Protein AF-0000000069286220 (afdb_homodimer)

Solvent-accessible surface area (backbone atoms only — not comparable to full-atom values): 19538 Å² total; per-residue (Å²): 122,79,75,70,78,60,56,65,52,58,38,84,71,42,52,33,71,49,40,71,40,55,52,51,49,33,44,40,34,71,75,66,63,42,60,35,82,78,39,76,71,67,67,67,53,89,48,71,62,49,38,44,48,48,40,36,37,60,40,28,67,46,64,63,60,41,75,44,77,47,76,41,44,43,59,50,31,68,37,49,48,56,45,44,54,50,59,58,63,26,58,54,58,68,66,54,74,78,60,48,78,49,79,48,69,37,80,66,73,89,54,51,67,69,56,46,49,52,44,33,52,50,33,52,53,49,32,54,51,46,53,63,68,43,68,81,48,63,35,50,38,49,46,43,46,42,43,33,54,62,34,65,91,50,10,39,55,54,49,80,49,82,74,66,62,64,51,70,70,53,61,62,74,105,121,78,75,68,79,61,57,66,52,58,38,85,72,42,53,34,70,49,41,72,40,53,53,50,50,34,44,40,33,70,75,66,63,42,58,37,81,77,39,76,71,67,70,65,53,89,48,69,62,47,38,45,49,48,40,36,37,58,39,28,62,45,65,63,58,40,74,43,77,45,76,39,42,43,63,50,32,67,36,50,49,55,46,45,54,51,60,57,61,25,57,49,61,71,59,45,72,79,60,49,77,47,78,46,69,37,79,66,75,89,54,51,67,68,56,45,50,52,46,33,52,50,33,53,52,49,32,54,50,45,52,64,68,43,68,81,50,63,35,50,38,50,46,44,46,42,45,33,56,63,34,65,92,49,10,40,56,54,51,80,48,82,73,66,62,64,50,70,70,53,60,63,73,106

Structure (mmCIF, N/CA/C/O backbone):
data_AF-0000000069286220-model_v1
#
loop_
_entity.id
_entity.type
_entity.pdbx_description
1 polymer 'DUF218 domain-containing protein'
#
loop_
_atom_site.group_PDB
_atom_site.id
_atom_site.type_symbol
_atom_site.label_atom_id
_atom_site.label_alt_id
_atom_site.label_comp_id
_atom_site.label_asym_id
_atom_site.label_entity_id
_atom_site.label_seq_id
_atom_site.pdbx_PDB_ins_code
_atom_site.Cartn_x
_atom_site.Cartn_y
_atom_site.Cartn_z
_atom_site.occupancy
_atom_site.B_iso_or_equiv
_atom_site.auth_seq_id
_atom_site.auth_comp_id
_atom_site.auth_asym_id
_atom_site.auth_atom_id
_atom_site.pdbx_PDB_model_num
ATOM 1 N N . MET A 1 1 ? 18.703 12.586 10.82 1 25.7 1 MET A N 1
ATOM 2 C CA . MET A 1 1 ? 18.516 11.203 11.25 1 25.7 1 MET A CA 1
ATOM 3 C C . MET A 1 1 ? 17.094 10.742 10.953 1 25.7 1 MET A C 1
ATOM 5 O O . MET A 1 1 ? 16.125 11.43 11.305 1 25.7 1 MET A O 1
ATOM 9 N N . ALA A 1 2 ? 17.094 10.086 9.914 1 36.06 2 ALA A N 1
ATOM 10 C CA . ALA A 1 2 ? 15.758 9.641 9.516 1 36.06 2 ALA A CA 1
ATOM 11 C C . ALA A 1 2 ? 14.938 9.203 10.727 1 36.06 2 ALA A C 1
ATOM 13 O O . ALA A 1 2 ? 15.438 8.5 11.602 1 36.06 2 ALA A O 1
ATOM 14 N N . LYS A 1 3 ? 14.031 9.969 11.156 1 42.69 3 LYS A N 1
ATOM 15 C CA . LYS A 1 3 ? 13.164 9.562 12.258 1 42.69 3 LYS A CA 1
ATOM 16 C C . LYS A 1 3 ? 12.938 8.047 12.25 1 42.69 3 LYS A C 1
ATOM 18 O O . LYS A 1 3 ? 12.672 7.461 11.195 1 42.69 3 LYS A O 1
ATOM 23 N N . ALA A 1 4 ? 13.375 7.418 13.258 1 51.28 4 ALA A N 1
ATOM 24 C CA . ALA A 1 4 ? 13.273 5.973 13.438 1 51.28 4 ALA A CA 1
ATOM 25 C C . ALA A 1 4 ? 11.828 5.5 13.289 1 51.28 4 ALA A C 1
ATOM 27 O O . ALA A 1 4 ? 10.922 6.066 13.906 1 51.28 4 ALA A O 1
ATOM 28 N N . LEU A 1 5 ? 11.5 4.945 12.258 1 65.75 5 LEU A N 1
ATOM 29 C CA . LEU A 1 5 ? 10.195 4.312 12.078 1 65.75 5 LEU A CA 1
ATOM 30 C C . LEU A 1 5 ? 9.836 3.467 13.289 1 65.75 5 LEU A C 1
ATOM 32 O O . LEU A 1 5 ? 10.695 2.797 13.867 1 65.75 5 LEU A O 1
ATOM 36 N N . THR A 1 6 ? 8.742 3.781 13.93 1 71.25 6 THR A N 1
ATOM 37 C CA . THR A 1 6 ? 8.203 2.938 14.992 1 71.25 6 THR A CA 1
ATOM 38 C C . THR A 1 6 ? 7.141 1.989 14.445 1 71.25 6 THR A C 1
ATOM 40 O O . THR A 1 6 ? 6.434 2.326 13.5 1 71.25 6 THR A O 1
ATOM 43 N N . PRO A 1 7 ? 7.117 0.871 15.07 1 79.06 7 PRO A N 1
ATOM 44 C CA . PRO A 1 7 ? 6.07 -0.057 14.625 1 79.06 7 PRO A CA 1
ATOM 45 C C . PRO A 1 7 ? 4.664 0.474 14.883 1 79.06 7 PRO A C 1
ATOM 47 O O . PRO A 1 7 ? 4.434 1.161 15.883 1 79.06 7 PRO A O 1
ATOM 50 N N . MET A 1 8 ? 3.818 0.15 14.047 1 79.69 8 MET A N 1
ATOM 51 C CA . MET A 1 8 ? 2.42 0.541 14.211 1 79.69 8 MET A CA 1
ATOM 52 C C . MET A 1 8 ? 1.758 -0.258 15.328 1 79.69 8 MET A C 1
ATOM 54 O O . MET A 1 8 ? 2.117 -1.412 15.57 1 79.69 8 MET A O 1
ATOM 58 N N . PRO A 1 9 ? 0.858 0.355 16.016 1 83.5 9 PRO A N 1
ATOM 59 C CA . PRO A 1 9 ? 0.157 -0.382 17.062 1 83.5 9 PRO A CA 1
ATOM 60 C C . PRO A 1 9 ? -0.62 -1.582 16.531 1 83.5 9 PRO A C 1
ATOM 62 O O . PRO A 1 9 ? -0.987 -1.608 15.352 1 83.5 9 PRO A O 1
ATOM 65 N N . VAL A 1 10 ? -0.755 -2.514 17.422 1 84.81 10 VAL A N 1
ATOM 66 C CA . VAL A 1 10 ? -1.53 -3.713 17.125 1 84.81 10 VAL A CA 1
ATOM 67 C C . VAL A 1 10 ? -2.795 -3.736 17.984 1 84.81 10 VAL A C 1
ATOM 69 O O . VAL A 1 10 ? -2.742 -3.477 19.188 1 84.81 10 VAL A O 1
ATOM 72 N N . ASP A 1 11 ? -3.92 -3.938 17.344 1 82.5 11 ASP A N 1
ATOM 73 C CA . ASP A 1 11 ? -5.164 -4.137 18.078 1 82.5 11 ASP A CA 1
ATOM 74 C C . ASP A 1 11 ? -5.086 -5.375 18.969 1 82.5 11 ASP A C 1
ATOM 76 O O . ASP A 1 11 ? -4.945 -6.496 18.469 1 82.5 11 ASP A O 1
ATOM 80 N N . PRO A 1 12 ? -5.203 -5.18 20.203 1 84.38 12 PRO A N 1
ATOM 81 C CA . PRO A 1 12 ? -5.023 -6.328 21.094 1 84.38 12 PRO A CA 1
ATOM 82 C C . PRO A 1 12 ? -6.129 -7.375 20.938 1 84.38 12 PRO A C 1
ATOM 84 O O . PRO A 1 12 ? -5.953 -8.523 21.344 1 84.38 12 PRO A O 1
ATOM 87 N N . VAL A 1 13 ? -7.184 -7.035 20.422 1 79.88 13 VAL A N 1
ATOM 88 C CA . VAL A 1 13 ? -8.305 -7.953 20.281 1 79.88 13 VAL A CA 1
ATOM 89 C C . VAL A 1 13 ? -8.148 -8.773 19 1 79.88 13 VAL A C 1
ATOM 91 O O . VAL A 1 13 ? -8.109 -10 19.047 1 79.88 13 VAL A O 1
ATOM 94 N N . SER A 1 14 ? -7.895 -8.133 17.922 1 77.62 14 SER A N 1
ATOM 95 C CA . SER A 1 14 ? -7.883 -8.805 16.625 1 77.62 14 SER A CA 1
ATOM 96 C C . SER A 1 14 ? -6.477 -9.25 16.25 1 77.62 14 SER A C 1
ATOM 98 O O . SER A 1 14 ? -6.305 -10.141 15.414 1 77.62 14 SER A O 1
ATOM 100 N N . GLY A 1 15 ? -5.449 -8.523 16.797 1 81.81 15 GLY A N 1
ATOM 101 C CA . GLY A 1 15 ? -4.07 -8.82 16.453 1 81.81 15 GLY A CA 1
ATOM 102 C C . GLY A 1 15 ? -3.609 -8.109 15.195 1 81.81 15 GLY A C 1
ATOM 103 O O . GLY A 1 15 ? -2.441 -8.211 14.805 1 81.81 15 GLY A O 1
ATOM 104 N N . PHE A 1 16 ? -4.523 -7.367 14.617 1 82.06 16 PHE A N 1
ATOM 105 C CA . PHE A 1 16 ? -4.152 -6.664 13.391 1 82.06 16 PHE A CA 1
ATOM 106 C C . PHE A 1 16 ? -3.484 -5.332 13.719 1 82.06 16 PHE A C 1
ATOM 108 O O . PHE A 1 16 ? -3.828 -4.68 14.703 1 82.06 16 PHE A O 1
ATOM 115 N N . GLN A 1 17 ? -2.562 -4.98 12.883 1 83.88 17 GLN A N 1
ATOM 116 C CA . GLN A 1 17 ? -1.972 -3.65 12.961 1 83.88 17 GLN A CA 1
ATOM 117 C C . GLN A 1 17 ? -2.998 -2.572 12.625 1 83.88 17 GLN A C 1
ATOM 119 O O . GLN A 1 17 ? -3.828 -2.756 11.727 1 83.88 17 GLN A O 1
ATOM 124 N N . VAL A 1 18 ? -2.939 -1.533 13.398 1 84.69 18 VAL A N 1
ATOM 125 C CA . VAL A 1 18 ? -3.809 -0.388 13.148 1 84.69 18 VAL A CA 1
ATOM 126 C C . VAL A 1 18 ? -3 0.75 12.531 1 84.69 18 VAL A C 1
ATOM 128 O O . VAL A 1 18 ? -2.189 1.385 13.211 1 84.69 18 VAL A O 1
ATOM 131 N N . THR A 1 19 ? -3.229 0.988 11.305 1 86.12 19 THR A N 1
ATOM 132 C CA . THR A 1 19 ? -2.543 2.082 10.625 1 86.12 19 THR A CA 1
ATOM 133 C C . THR A 1 19 ? -3.178 3.424 10.984 1 86.12 19 THR A C 1
ATOM 135 O O . THR A 1 19 ? -4.309 3.471 11.469 1 86.12 19 THR A O 1
ATOM 138 N N . GLU A 1 20 ? -2.449 4.488 10.82 1 82.44 20 GLU A N 1
ATOM 139 C CA . GLU A 1 20 ? -3.018 5.82 10.992 1 82.44 20 GLU A CA 1
ATOM 140 C C . GLU A 1 20 ? -4.215 6.031 10.07 1 82.44 20 GLU A C 1
ATOM 142 O O . GLU A 1 20 ? -5.207 6.645 10.461 1 82.44 20 GLU A O 1
ATOM 147 N N . ALA A 1 21 ? -4.141 5.492 8.852 1 87.56 21 ALA A N 1
ATOM 148 C CA . ALA A 1 21 ? -5.242 5.594 7.898 1 87.56 21 ALA A CA 1
ATOM 149 C C . ALA A 1 21 ? -6.504 4.926 8.445 1 87.56 21 ALA A C 1
ATOM 151 O O . ALA A 1 21 ? -7.594 5.5 8.383 1 87.56 21 ALA A O 1
ATOM 152 N N . GLU A 1 22 ? -6.301 3.717 8.969 1 85.31 22 GLU A N 1
ATOM 153 C CA . GLU A 1 22 ? -7.43 2.977 9.523 1 85.31 22 GLU A CA 1
ATOM 154 C C . GLU A 1 22 ? -8.047 3.709 10.711 1 85.31 22 GLU A C 1
ATOM 156 O O . GLU A 1 22 ? -9.266 3.783 10.836 1 85.31 22 GLU A O 1
ATOM 161 N N . ALA A 1 23 ? -7.195 4.191 11.594 1 86.31 23 ALA A N 1
ATOM 162 C CA . ALA A 1 23 ? -7.68 4.91 12.773 1 86.31 23 ALA A CA 1
ATOM 163 C C . ALA A 1 23 ? -8.477 6.148 12.367 1 86.31 23 ALA A C 1
ATOM 165 O O . ALA A 1 23 ? -9.555 6.402 12.914 1 86.31 23 ALA A O 1
ATOM 166 N N . THR A 1 24 ? -7.949 6.91 11.469 1 85.62 24 THR A N 1
ATOM 167 C CA . THR A 1 24 ? -8.625 8.109 10.992 1 85.62 24 THR A CA 1
ATOM 168 C C . THR A 1 24 ? -9.953 7.754 10.312 1 85.62 24 THR A C 1
ATOM 170 O O . THR A 1 24 ? -10.977 8.391 10.562 1 85.62 24 THR A O 1
ATOM 173 N N . ALA A 1 25 ? -9.953 6.715 9.422 1 86.38 25 ALA A N 1
ATOM 174 C CA . ALA A 1 25 ? -11.164 6.262 8.742 1 86.38 25 ALA A CA 1
ATOM 175 C C . ALA A 1 25 ? -12.234 5.859 9.75 1 86.38 25 ALA A C 1
ATOM 177 O O . ALA A 1 25 ? -13.398 6.23 9.602 1 86.38 25 ALA A O 1
ATOM 178 N N . ARG A 1 26 ? -11.828 5.121 10.758 1 87.38 26 ARG A N 1
ATOM 179 C CA . ARG A 1 26 ? -12.75 4.68 11.797 1 87.38 26 ARG A CA 1
ATOM 180 C C . ARG A 1 26 ? -13.406 5.867 12.492 1 87.38 26 ARG A C 1
ATOM 182 O O . ARG A 1 26 ? -14.617 5.875 12.711 1 87.38 26 ARG A O 1
ATOM 189 N N . SER A 1 27 ? -12.57 6.844 12.859 1 87.88 27 SER A N 1
ATOM 190 C CA . SER A 1 27 ? -13.086 8.039 13.508 1 87.88 27 SER A CA 1
ATOM 191 C C . SER A 1 27 ? -14.07 8.781 12.609 1 87.88 27 SER A C 1
ATOM 193 O O . SER A 1 27 ? -15.141 9.195 13.062 1 87.88 27 SER A O 1
ATOM 195 N N . LEU A 1 28 ? -13.773 8.961 11.336 1 84.88 28 LEU A N 1
ATOM 196 C CA . LEU A 1 28 ? -14.641 9.641 10.383 1 84.88 28 LEU A CA 1
ATOM 197 C C . LEU A 1 28 ? -16 8.953 10.289 1 84.88 28 LEU A C 1
ATOM 199 O O . LEU A 1 28 ? -17.047 9.609 10.297 1 84.88 28 LEU A O 1
ATOM 203 N N . ILE A 1 29 ? -15.898 7.633 10.227 1 83.75 29 ILE A N 1
ATOM 204 C CA . ILE A 1 29 ? -17.109 6.848 10.016 1 83.75 29 ILE A CA 1
ATOM 205 C C . ILE A 1 29 ? -17.938 6.801 11.305 1 83.75 29 ILE A C 1
ATOM 207 O O . ILE A 1 29 ? -19.125 7.117 11.305 1 83.75 29 ILE A O 1
ATOM 211 N N . ARG A 1 30 ? -17.297 6.582 12.383 1 89.5 30 ARG A N 1
ATOM 212 C CA . ARG A 1 30 ? -18.016 6.254 13.602 1 89.5 30 ARG A CA 1
ATOM 213 C C . ARG A 1 30 ? -18.328 7.508 14.406 1 89.5 30 ARG A C 1
ATOM 215 O O . ARG A 1 30 ? -19.391 7.598 15.039 1 89.5 30 ARG A O 1
ATOM 222 N N . GLU A 1 31 ? -17.422 8.375 14.422 1 88.31 31 GLU A N 1
ATOM 223 C CA . GLU A 1 31 ? -17.562 9.539 15.289 1 88.31 31 GLU A CA 1
ATOM 224 C C . GLU A 1 31 ? -18.156 10.727 14.539 1 88.31 31 GLU A C 1
ATOM 226 O O . GLU A 1 31 ? -18.875 11.547 15.125 1 88.31 31 GLU A O 1
ATOM 231 N N . PHE A 1 32 ? -17.922 10.812 13.25 1 87.12 32 PHE A N 1
ATOM 232 C CA . PHE A 1 32 ? -18.344 11.992 12.508 1 87.12 32 PHE A CA 1
ATOM 233 C C . PHE A 1 32 ? -19.453 11.641 11.523 1 87.12 32 PHE A C 1
ATOM 235 O O . PHE A 1 32 ? -19.938 12.508 10.789 1 87.12 32 PHE A O 1
ATOM 242 N N . GLY A 1 33 ? -19.766 10.383 11.383 1 88.62 33 GLY A N 1
ATOM 243 C CA . GLY A 1 33 ? -20.938 9.969 10.625 1 88.62 33 GLY A CA 1
ATOM 244 C C . GLY A 1 33 ? -20.703 9.984 9.125 1 88.62 33 GLY A C 1
ATOM 245 O O . GLY A 1 33 ? -21.656 10.047 8.352 1 88.62 33 GLY A O 1
ATOM 246 N N . VAL A 1 34 ? -19.469 10.078 8.719 1 82.94 34 VAL A N 1
ATOM 247 C CA . VAL A 1 34 ? -19.156 10 7.293 1 82.94 34 VAL A CA 1
ATOM 248 C C . VAL A 1 34 ? -19.531 8.617 6.762 1 82.94 34 VAL A C 1
ATOM 250 O O . VAL A 1 34 ? -19.234 7.602 7.391 1 82.94 34 VAL A O 1
ATOM 253 N N . ALA A 1 35 ? -20.266 8.578 5.648 1 83.62 35 ALA A N 1
ATOM 254 C CA . ALA A 1 35 ? -20.594 7.297 5.039 1 83.62 35 ALA A CA 1
ATOM 255 C C . ALA A 1 35 ? -19.344 6.516 4.68 1 83.62 35 ALA A C 1
ATOM 257 O O . ALA A 1 35 ? -18.406 7.07 4.098 1 83.62 35 ALA A O 1
ATOM 258 N N . ALA A 1 36 ? -19.234 5.207 5.055 1 82.31 36 ALA A N 1
ATOM 259 C CA . ALA A 1 36 ? -18.047 4.391 4.836 1 82.31 36 ALA A CA 1
ATOM 260 C C . ALA A 1 36 ? -17.672 4.34 3.354 1 82.31 36 ALA A C 1
ATOM 262 O O . ALA A 1 36 ? -16.5 4.262 2.998 1 82.31 36 ALA A O 1
ATOM 263 N N . GLU A 1 37 ? -18.672 4.43 2.449 1 78.56 37 GLU A N 1
ATOM 264 C CA . GLU A 1 37 ? -18.453 4.352 1.008 1 78.56 37 GLU A CA 1
ATOM 265 C C . GLU A 1 37 ? -17.75 5.605 0.488 1 78.56 37 GLU A C 1
ATOM 267 O O . GLU A 1 37 ? -17.234 5.613 -0.634 1 78.56 37 GLU A O 1
ATOM 272 N N . ASP A 1 38 ? -17.688 6.652 1.336 1 81.38 38 ASP A N 1
ATOM 273 C CA . ASP A 1 38 ? -17.078 7.906 0.931 1 81.38 38 ASP A CA 1
ATOM 274 C C . ASP A 1 38 ? -15.656 8.031 1.501 1 81.38 38 ASP A C 1
ATOM 276 O O . ASP A 1 38 ? -15 9.062 1.337 1 81.38 38 ASP A O 1
ATOM 280 N N . VAL A 1 39 ? -15.219 6.922 2.178 1 86.19 39 VAL A N 1
ATOM 281 C CA . VAL A 1 39 ? -13.891 6.93 2.795 1 86.19 39 VAL A CA 1
ATOM 282 C C . VAL A 1 39 ? -12.984 5.934 2.08 1 86.19 39 VAL A C 1
ATOM 284 O O . VAL A 1 39 ? -13.258 4.734 2.061 1 86.19 39 VAL A O 1
ATOM 287 N N . PHE A 1 40 ? -11.961 6.441 1.403 1 86.19 40 PHE A N 1
ATOM 288 C CA . PHE A 1 40 ? -10.945 5.625 0.75 1 86.19 40 PHE A CA 1
ATOM 289 C C . PHE A 1 40 ? -9.609 5.734 1.481 1 86.19 40 PHE A C 1
ATOM 291 O O . PHE A 1 40 ? -9.102 6.836 1.7 1 86.19 40 PHE A O 1
ATOM 298 N N . GLU A 1 41 ? -9.031 4.609 1.854 1 88.69 41 GLU A N 1
ATOM 299 C CA . GLU A 1 41 ? -7.809 4.59 2.65 1 88.69 41 GLU A CA 1
ATOM 300 C C . GLU A 1 41 ? -6.578 4.395 1.769 1 88.69 41 GLU A C 1
ATOM 302 O O . GLU A 1 41 ? -6.637 3.684 0.763 1 88.69 41 GLU A O 1
ATOM 307 N N . GLU A 1 42 ? -5.508 5.012 2.029 1 87.5 42 GLU A N 1
ATOM 308 C CA . GLU A 1 42 ? -4.129 4.664 1.694 1 87.5 42 GLU A CA 1
ATOM 309 C C . GLU A 1 42 ? -3.332 4.309 2.945 1 87.5 42 GLU A C 1
ATOM 311 O O . GLU A 1 42 ? -3 5.184 3.748 1 87.5 42 GLU A O 1
ATOM 316 N N . GLY A 1 43 ? -3.119 3.023 3.107 1 87.94 43 GLY A N 1
ATOM 317 C CA . GLY A 1 43 ? -2.68 2.551 4.41 1 87.94 43 GLY A CA 1
ATOM 318 C C . GLY A 1 43 ? -1.253 2.031 4.406 1 87.94 43 GLY A C 1
ATOM 319 O O . GLY A 1 43 ? -0.804 1.43 5.387 1 87.94 43 GLY A O 1
ATOM 320 N N . TRP A 1 44 ? -0.492 2.32 3.387 1 87.5 44 TRP A N 1
ATOM 321 C CA . TRP A 1 44 ? 0.84 1.732 3.301 1 87.5 44 TRP A CA 1
ATOM 322 C C . TRP A 1 44 ? 1.907 2.736 3.725 1 87.5 44 TRP A C 1
ATOM 324 O O . TRP A 1 44 ? 2.996 2.35 4.156 1 87.5 44 TRP A O 1
ATOM 334 N N . SER A 1 45 ? 1.613 4.004 3.588 1 87.25 45 SER A N 1
ATOM 335 C CA . SER A 1 45 ? 2.646 5.023 3.738 1 87.25 45 SER A CA 1
ATOM 336 C C . SER A 1 45 ? 3.125 5.117 5.184 1 87.25 45 SER A C 1
ATOM 338 O O . SER A 1 45 ? 2.328 4.992 6.117 1 87.25 45 SER A O 1
ATOM 340 N N . LEU A 1 46 ? 4.395 5.293 5.285 1 82.5 46 LEU A N 1
ATOM 341 C CA . LEU A 1 46 ? 5.023 5.461 6.59 1 82.5 46 LEU A CA 1
ATOM 342 C C . LEU A 1 46 ? 5.418 6.914 6.824 1 82.5 46 LEU A C 1
ATOM 344 O O . LEU A 1 46 ? 5.855 7.277 7.918 1 82.5 46 LEU A O 1
ATOM 348 N N . ASP A 1 47 ? 5.301 7.789 5.852 1 77.88 47 ASP A N 1
ATOM 349 C CA . ASP A 1 47 ? 5.594 9.211 5.961 1 77.88 47 ASP A CA 1
ATOM 350 C C . ASP A 1 47 ? 4.762 10.023 4.965 1 77.88 47 ASP A C 1
ATOM 352 O O . ASP A 1 47 ? 4.027 9.453 4.156 1 77.88 47 ASP A O 1
ATOM 356 N N . THR A 1 48 ? 4.863 11.32 5.035 1 78.62 48 THR A N 1
ATOM 357 C CA . THR A 1 48 ? 3.996 12.203 4.266 1 78.62 48 THR A CA 1
ATOM 358 C C . THR A 1 48 ? 4.359 12.164 2.785 1 78.62 48 THR A C 1
ATOM 360 O O . THR A 1 48 ? 3.486 12.297 1.923 1 78.62 48 THR A O 1
ATOM 363 N N . VAL A 1 49 ? 5.645 11.938 2.434 1 75.38 49 VAL A N 1
ATOM 364 C CA . VAL A 1 49 ? 6.062 11.883 1.036 1 75.38 49 VAL A CA 1
ATOM 365 C C . VAL A 1 49 ? 5.387 10.703 0.341 1 75.38 49 VAL A C 1
ATOM 367 O O . VAL A 1 49 ? 4.75 10.875 -0.702 1 75.38 49 VAL A O 1
ATOM 370 N N . ALA A 1 50 ? 5.516 9.539 0.96 1 82.56 50 ALA A N 1
ATOM 371 C CA . ALA A 1 50 ? 4.879 8.352 0.39 1 82.56 50 ALA A CA 1
ATOM 372 C C . ALA A 1 50 ? 3.357 8.477 0.42 1 82.56 50 ALA A C 1
ATOM 374 O O . ALA A 1 50 ? 2.67 7.992 -0.48 1 82.56 50 ALA A O 1
ATOM 375 N N . ASN A 1 51 ? 2.848 9.07 1.459 1 85.94 51 ASN A N 1
ATOM 376 C CA . ASN A 1 51 ? 1.406 9.297 1.521 1 85.94 51 ASN A CA 1
ATOM 377 C C . ASN A 1 51 ? 0.897 10.016 0.278 1 85.94 51 ASN A C 1
ATOM 379 O O . ASN A 1 51 ? -0.085 9.594 -0.334 1 85.94 51 ASN A O 1
ATOM 383 N N . ALA A 1 52 ? 1.612 11.102 -0.084 1 81.44 52 ALA A N 1
ATOM 384 C CA . ALA A 1 52 ? 1.229 11.867 -1.263 1 81.44 52 ALA A CA 1
ATOM 385 C C . ALA A 1 52 ? 1.353 11.031 -2.533 1 81.44 52 ALA A C 1
ATOM 387 O O . ALA A 1 52 ? 0.428 10.992 -3.348 1 81.44 52 ALA A O 1
ATOM 388 N N . TYR A 1 53 ? 2.5 10.336 -2.688 1 82.12 53 TYR A N 1
ATOM 389 C CA . TYR A 1 53 ? 2.736 9.523 -3.877 1 82.12 53 TYR A CA 1
ATOM 390 C C . TYR A 1 53 ? 1.69 8.422 -4.004 1 82.12 53 TYR A C 1
ATOM 392 O O . TYR A 1 53 ? 1.097 8.242 -5.07 1 82.12 53 TYR A O 1
ATOM 400 N N . LEU A 1 54 ? 1.487 7.695 -2.928 1 91.44 54 LEU A N 1
ATOM 401 C CA . LEU A 1 54 ? 0.592 6.547 -2.957 1 91.44 54 LEU A CA 1
ATOM 402 C C . LEU A 1 54 ? -0.856 6.988 -3.131 1 91.44 54 LEU A C 1
ATOM 404 O O . LEU A 1 54 ? -1.628 6.336 -3.84 1 91.44 54 LEU A O 1
ATOM 408 N N . LEU A 1 55 ? -1.221 8.016 -2.465 1 87 55 LEU A N 1
ATOM 409 C CA . LEU A 1 55 ? -2.545 8.586 -2.699 1 87 55 LEU A CA 1
ATOM 410 C C . LEU A 1 55 ? -2.76 8.867 -4.184 1 87 55 LEU A C 1
ATOM 412 O O . LEU A 1 55 ? -3.789 8.5 -4.75 1 87 55 LEU A O 1
ATOM 416 N N . ARG A 1 56 ? -1.811 9.484 -4.754 1 82.56 56 ARG A N 1
ATOM 417 C CA . ARG A 1 56 ? -1.943 9.852 -6.16 1 82.56 56 ARG A CA 1
ATOM 418 C C . ARG A 1 56 ? -1.996 8.617 -7.047 1 82.56 56 ARG A C 1
ATOM 420 O O . ARG A 1 56 ? -2.922 8.461 -7.848 1 82.56 56 ARG A O 1
ATOM 427 N N . ALA A 1 57 ? -1.05 7.766 -6.879 1 86.69 57 ALA A N 1
ATOM 428 C CA . ALA A 1 57 ? -0.898 6.609 -7.758 1 86.69 57 ALA A CA 1
ATOM 429 C C . ALA A 1 57 ? -2.086 5.66 -7.629 1 86.69 57 ALA A C 1
ATOM 431 O O . ALA A 1 57 ? -2.629 5.191 -8.633 1 86.69 57 ALA A O 1
ATOM 432 N N . ILE A 1 58 ? -2.518 5.488 -6.375 1 90.12 58 ILE A N 1
ATOM 433 C CA . ILE A 1 58 ? -3.479 4.426 -6.102 1 90.12 58 ILE A CA 1
ATOM 434 C C . ILE A 1 58 ? -4.898 4.945 -6.32 1 90.12 58 ILE A C 1
ATOM 436 O O . ILE A 1 58 ? -5.781 4.195 -6.75 1 90.12 58 ILE A O 1
ATOM 440 N N . HIS A 1 59 ? -5.074 6.242 -6.012 1 85.38 59 HIS A N 1
ATOM 441 C CA . HIS A 1 59 ? -6.453 6.707 -5.984 1 85.38 59 HIS A CA 1
ATOM 442 C C . HIS A 1 59 ? -6.684 7.812 -7.012 1 85.38 59 HIS A C 1
ATOM 444 O O . HIS A 1 59 ? -7.426 7.621 -7.98 1 85.38 59 HIS A O 1
ATOM 450 N N . THR A 1 60 ? -5.996 8.938 -6.863 1 83.25 60 THR A N 1
ATOM 451 C CA . THR A 1 60 ? -6.488 10.133 -7.535 1 83.25 60 THR A CA 1
ATOM 452 C C . THR A 1 60 ? -6.246 10.047 -9.039 1 83.25 60 THR A C 1
ATOM 454 O O . THR A 1 60 ? -7.105 10.43 -9.836 1 83.25 60 THR A O 1
ATOM 457 N N . ASP A 1 61 ? -5.074 9.555 -9.461 1 82.44 61 ASP A N 1
ATOM 458 C CA . ASP A 1 61 ? -4.82 9.406 -10.891 1 82.44 61 ASP A CA 1
ATOM 459 C C . ASP A 1 61 ? -5.789 8.406 -11.516 1 82.44 61 ASP A C 1
ATOM 461 O O . ASP A 1 61 ? -6.254 8.609 -12.641 1 82.44 61 ASP A O 1
ATOM 465 N N . VAL A 1 62 ? -6.023 7.426 -10.766 1 81.12 62 VAL A N 1
ATOM 466 C CA . VAL A 1 62 ? -6.836 6.336 -11.297 1 81.12 62 VAL A CA 1
ATOM 467 C C . VAL A 1 62 ? -8.305 6.75 -11.312 1 81.12 62 VAL A C 1
ATOM 469 O O . VAL A 1 62 ? -9.008 6.527 -12.297 1 81.12 62 VAL A O 1
ATOM 472 N N . ALA A 1 63 ? -8.758 7.379 -10.234 1 74 63 ALA A N 1
ATOM 473 C CA . ALA A 1 63 ? -10.172 7.703 -10.062 1 74 63 ALA A CA 1
ATOM 474 C C . ALA A 1 63 ? -10.531 8.992 -10.797 1 74 63 ALA A C 1
ATOM 476 O O . ALA A 1 63 ? -11.711 9.305 -10.977 1 74 63 ALA A O 1
ATOM 477 N N . GLY A 1 64 ? -9.5 9.758 -11.133 1 75.25 64 GLY A N 1
ATOM 478 C CA . GLY A 1 64 ? -9.75 11.031 -11.781 1 75.25 64 GLY A CA 1
ATOM 479 C C . GLY A 1 64 ? -10.133 12.133 -10.812 1 75.25 64 GLY A C 1
ATOM 480 O O . GLY A 1 64 ? -10.844 13.07 -11.18 1 75.25 64 GLY A O 1
ATOM 481 N N . TRP A 1 65 ? -9.852 11.945 -9.523 1 74.69 65 TRP A N 1
ATOM 482 C CA . TRP A 1 65 ? -10.047 13.008 -8.555 1 74.69 65 TRP A CA 1
ATOM 483 C C . TRP A 1 65 ? -8.992 14.102 -8.727 1 74.69 65 TRP A C 1
ATOM 485 O O . TRP A 1 65 ? -7.809 13.883 -8.453 1 74.69 65 TRP A O 1
ATOM 495 N N . ARG A 1 66 ? -9.406 15.312 -9.117 1 80.88 66 ARG A N 1
ATOM 496 C CA . ARG A 1 66 ? -8.43 16.312 -9.539 1 80.88 66 ARG A CA 1
ATOM 497 C C . ARG A 1 66 ? -8.445 17.516 -8.602 1 80.88 66 ARG A C 1
ATOM 499 O O . ARG A 1 66 ? -7.562 18.375 -8.664 1 80.88 66 ARG A O 1
ATOM 506 N N . THR A 1 67 ? -9.461 17.594 -7.723 1 79.88 67 THR A N 1
ATOM 507 C CA . THR A 1 67 ? -9.539 18.625 -6.703 1 79.88 67 THR A CA 1
ATOM 508 C C . THR A 1 67 ? -9.336 18.031 -5.312 1 79.88 67 THR A C 1
ATOM 510 O O . THR A 1 67 ? -10.109 17.172 -4.883 1 79.88 67 THR A O 1
ATOM 513 N N . LEU A 1 68 ? -8.219 18.453 -4.691 1 84.19 68 LEU A N 1
ATOM 514 C CA . LEU A 1 68 ? -7.895 17.922 -3.371 1 84.19 68 LEU A CA 1
ATOM 515 C C . LEU A 1 68 ? -7.883 19.031 -2.33 1 84.19 68 LEU A C 1
ATOM 517 O O . LEU A 1 68 ? -7.379 20.125 -2.59 1 84.19 68 LEU A O 1
ATOM 521 N N . ILE A 1 69 ? -8.453 18.734 -1.198 1 82 69 ILE A N 1
ATOM 522 C CA . ILE A 1 69 ? -8.273 19.516 0.027 1 82 69 ILE A CA 1
ATOM 523 C C . ILE A 1 69 ? -7.449 18.703 1.029 1 82 69 ILE A C 1
ATOM 525 O O . ILE A 1 69 ? -7.84 17.594 1.41 1 82 69 ILE A O 1
ATOM 529 N N . VAL A 1 70 ? -6.297 19.219 1.379 1 83 70 VAL A N 1
ATOM 530 C CA . VAL A 1 70 ? -5.426 18.562 2.35 1 83 70 VAL A CA 1
ATOM 531 C C . VAL A 1 70 ? -5.625 19.188 3.729 1 83 70 VAL A C 1
ATOM 533 O O . VAL A 1 70 ? -5.461 20.406 3.893 1 83 70 VAL A O 1
ATOM 536 N N . VAL A 1 71 ? -6.078 18.328 4.707 1 81.5 71 VAL A N 1
ATOM 537 C CA . VAL A 1 71 ? -6.305 18.781 6.078 1 81.5 71 VAL A CA 1
ATOM 538 C C . VAL A 1 71 ? -5.234 18.188 6.996 1 81.5 71 VAL A C 1
ATOM 540 O O . VAL A 1 71 ? -5.008 16.984 7.008 1 81.5 71 VAL A O 1
ATOM 543 N N . ASN A 1 72 ? -4.469 18.984 7.617 1 75 72 ASN A N 1
ATOM 544 C CA . ASN A 1 72 ? -3.412 18.578 8.539 1 75 72 ASN A CA 1
ATOM 545 C C . ASN A 1 72 ? -3.232 19.594 9.664 1 75 72 ASN A C 1
ATOM 547 O O . ASN A 1 72 ? -3.838 20.672 9.641 1 75 72 ASN A O 1
ATOM 551 N N . ASN A 1 73 ? -2.527 19.172 10.648 1 65.5 73 ASN A N 1
ATOM 552 C CA . ASN A 1 73 ? -2.17 20.109 11.711 1 65.5 73 ASN A CA 1
ATOM 553 C C . ASN A 1 73 ? -1.328 21.266 11.188 1 65.5 73 ASN A C 1
ATOM 555 O O . ASN A 1 73 ? -0.523 21.094 10.273 1 65.5 73 ASN A O 1
ATOM 559 N N . ALA A 1 74 ? -1.447 22.438 11.859 1 61.34 74 ALA A N 1
ATOM 560 C CA . ALA A 1 74 ? -0.774 23.656 11.43 1 61.34 74 ALA A CA 1
ATOM 561 C C . ALA A 1 74 ? 0.742 23.5 11.461 1 61.34 74 ALA A C 1
ATOM 563 O O . ALA A 1 74 ? 1.441 23.938 10.547 1 61.34 74 ALA A O 1
ATOM 564 N N . PHE A 1 75 ? 1.252 22.844 12.516 1 59.25 75 PHE A N 1
ATOM 565 C CA . PHE A 1 75 ? 2.697 22.734 12.664 1 59.25 75 PHE A CA 1
ATOM 566 C C . PHE A 1 75 ? 3.281 21.844 11.578 1 59.25 75 PHE A C 1
ATOM 568 O O . PHE A 1 75 ? 4.465 21.953 11.242 1 59.25 75 PHE A O 1
ATOM 575 N N . HIS A 1 76 ? 2.434 20.969 11.031 1 62.69 76 HIS A N 1
ATOM 576 C CA . HIS A 1 76 ? 2.887 20.016 10.023 1 62.69 76 HIS A CA 1
ATOM 577 C C . HIS A 1 76 ? 2.607 20.516 8.617 1 62.69 76 HIS A C 1
ATOM 579 O O . HIS A 1 76 ? 3.119 19.969 7.641 1 62.69 76 HIS A O 1
ATOM 585 N N . MET A 1 77 ? 1.913 21.594 8.492 1 67.75 77 MET A N 1
ATOM 586 C CA . MET A 1 77 ? 1.344 22 7.207 1 67.75 77 MET A CA 1
ATOM 587 C C . MET A 1 77 ? 2.43 22.516 6.27 1 67.75 77 MET A C 1
ATOM 589 O O . MET A 1 77 ? 2.391 22.25 5.066 1 67.75 77 MET A O 1
ATOM 593 N N . PRO A 1 78 ? 3.398 23.266 6.777 1 62.03 78 PRO A N 1
ATOM 594 C CA . PRO A 1 78 ? 4.398 23.766 5.824 1 62.03 78 PRO A CA 1
ATOM 595 C C . PRO A 1 78 ? 5.066 22.641 5.039 1 62.03 78 PRO A C 1
ATOM 597 O O . PRO A 1 78 ? 5.164 22.703 3.812 1 62.03 78 PRO A O 1
ATOM 600 N N . ARG A 1 79 ? 5.488 21.5 5.652 1 61.53 79 ARG A N 1
ATOM 601 C CA . ARG A 1 79 ? 6.098 20.359 4.98 1 61.53 79 ARG A CA 1
ATOM 602 C C . ARG A 1 79 ? 5.07 19.625 4.133 1 61.53 79 ARG A C 1
ATOM 604 O O . ARG A 1 79 ? 5.367 19.219 3.004 1 61.53 79 ARG A O 1
ATOM 611 N N . THR A 1 80 ? 3.904 19.484 4.758 1 71.19 80 THR A N 1
ATOM 612 C CA . THR A 1 80 ? 2.834 18.797 4.043 1 71.19 80 THR A CA 1
ATOM 613 C C . THR A 1 80 ? 2.502 19.531 2.74 1 71.19 80 THR A C 1
ATOM 615 O O . THR A 1 80 ? 2.387 18.891 1.687 1 71.19 80 THR A O 1
ATOM 618 N N . ARG A 1 81 ? 2.426 20.859 2.834 1 66.81 81 ARG A N 1
ATOM 619 C CA . ARG A 1 81 ? 2.125 21.688 1.662 1 66.81 81 ARG A CA 1
ATOM 620 C C . ARG A 1 81 ? 3.199 21.516 0.591 1 66.81 81 ARG A C 1
ATOM 622 O O . ARG A 1 81 ? 2.887 21.266 -0.576 1 66.81 81 ARG A O 1
ATOM 629 N N . ALA A 1 82 ? 4.43 21.609 0.919 1 63.25 82 ALA A N 1
ATOM 630 C CA . ALA A 1 82 ? 5.535 21.484 -0.024 1 63.25 82 ALA A CA 1
ATOM 631 C C . ALA A 1 82 ? 5.527 20.109 -0.705 1 63.25 82 ALA A C 1
ATOM 633 O O . ALA A 1 82 ? 5.75 20.016 -1.914 1 63.25 82 ALA A O 1
ATOM 634 N N . ILE A 1 83 ? 5.277 19.016 0.015 1 64.88 83 ILE A N 1
ATOM 635 C CA . ILE A 1 83 ? 5.285 17.656 -0.491 1 64.88 83 ILE A CA 1
ATOM 636 C C . ILE A 1 83 ? 4.137 17.453 -1.478 1 64.88 83 ILE A C 1
ATOM 638 O O . ILE A 1 83 ? 4.344 16.984 -2.598 1 64.88 83 ILE A O 1
ATOM 642 N N . PHE A 1 84 ? 2.928 17.844 -1.014 1 75.06 84 PHE A N 1
ATOM 643 C CA . PHE A 1 84 ? 1.755 17.625 -1.854 1 75.06 84 PHE A CA 1
ATOM 644 C C . PHE A 1 84 ? 1.824 18.5 -3.107 1 75.06 84 PHE A C 1
ATOM 646 O O . PHE A 1 84 ? 1.488 18.031 -4.203 1 75.06 84 PHE A O 1
ATOM 653 N N . GLU A 1 85 ? 2.264 19.75 -3.023 1 66.44 85 GLU A N 1
ATOM 654 C CA . GLU A 1 85 ? 2.406 20.594 -4.207 1 66.44 85 GLU A CA 1
ATOM 655 C C . GLU A 1 85 ? 3.391 19.984 -5.203 1 66.44 85 GLU A C 1
ATOM 657 O O . GLU A 1 85 ? 3.127 19.953 -6.406 1 66.44 85 GLU A O 1
ATOM 662 N N . LYS A 1 86 ? 4.488 19.469 -4.73 1 62.19 86 LYS A N 1
ATOM 663 C CA . LYS A 1 86 ? 5.477 18.844 -5.605 1 62.19 86 LYS A CA 1
ATOM 664 C C . LYS A 1 86 ? 4.902 17.609 -6.293 1 62.19 86 LYS A C 1
ATOM 666 O O . LYS A 1 86 ? 4.902 17.531 -7.523 1 62.19 86 LYS A O 1
ATOM 671 N N . VAL A 1 87 ? 4.445 16.656 -5.492 1 65.81 87 VAL A N 1
ATOM 672 C CA . VAL A 1 87 ? 3.996 15.367 -6.012 1 65.81 87 VAL A CA 1
ATOM 673 C C . VAL A 1 87 ? 2.861 15.586 -7.012 1 65.81 87 VAL A C 1
ATOM 675 O O . VAL A 1 87 ? 2.832 14.953 -8.07 1 65.81 87 VAL A O 1
ATOM 678 N N . PHE A 1 88 ? 1.975 16.484 -6.691 1 73.31 88 PHE A N 1
ATOM 679 C CA . PHE A 1 88 ? 0.776 16.641 -7.508 1 73.31 88 PHE A CA 1
ATOM 680 C C . PHE A 1 88 ? 1.023 17.609 -8.656 1 73.31 88 PHE A C 1
ATOM 682 O O . PHE A 1 88 ? 0.166 17.781 -9.523 1 73.31 88 PHE A O 1
ATOM 689 N N . SER A 1 89 ? 2.16 18.219 -8.695 1 65 89 SER A N 1
ATOM 690 C CA . SER A 1 89 ? 2.535 19.031 -9.859 1 65 89 SER A CA 1
ATOM 691 C C . SER A 1 89 ? 3.246 18.172 -10.906 1 65 89 SER A C 1
ATOM 693 O O . SER A 1 89 ? 3.424 18.609 -12.047 1 65 89 SER A O 1
ATOM 695 N N . LEU A 1 90 ? 3.725 17.031 -10.453 1 62.28 90 LEU A N 1
ATOM 696 C CA . LEU A 1 90 ? 4.465 16.172 -11.367 1 62.28 90 LEU A CA 1
ATOM 697 C C . LEU A 1 90 ? 3.586 15.734 -12.531 1 62.28 90 LEU A C 1
ATOM 699 O O . LEU A 1 90 ? 2.393 15.477 -12.352 1 62.28 90 LEU A O 1
ATOM 703 N N . GLN A 1 91 ? 4.031 15.789 -13.82 1 53.94 91 GLN A N 1
ATOM 704 C CA . GLN A 1 91 ? 3.299 15.414 -15.023 1 53.94 91 GLN A CA 1
ATOM 705 C C . GLN A 1 91 ? 2.797 13.969 -14.93 1 53.94 91 GLN A C 1
ATOM 707 O O . GLN A 1 91 ? 3.547 13.07 -14.547 1 53.94 91 GLN A O 1
ATOM 712 N N . PRO A 1 92 ? 1.484 14.031 -14.734 1 50.12 92 PRO A N 1
ATOM 713 C CA . PRO A 1 92 ? 0.887 12.695 -14.672 1 50.12 92 PRO A CA 1
ATOM 714 C C . PRO A 1 92 ? 1.103 11.891 -15.945 1 50.12 92 PRO A C 1
ATOM 716 O O . PRO A 1 92 ? 1.627 12.414 -16.938 1 50.12 92 PRO A O 1
ATOM 719 N N . LEU A 1 93 ? 0.621 10.727 -15.828 1 49.72 93 LEU A N 1
ATOM 720 C CA . LEU A 1 93 ? 0.344 10.008 -17.062 1 49.72 93 LEU A CA 1
ATOM 721 C C . LEU A 1 93 ? -0.54 10.836 -17.984 1 49.72 93 LEU A C 1
ATOM 723 O O . LEU A 1 93 ? -1.35 11.641 -17.531 1 49.72 93 LEU A O 1
ATOM 727 N N . PRO A 1 94 ? -0.138 11.273 -19.125 1 45.22 94 PRO A N 1
ATOM 728 C CA . PRO A 1 94 ? -0.658 12.273 -20.062 1 45.22 94 PRO A CA 1
ATOM 729 C C . PRO A 1 94 ? -2.148 12.539 -19.859 1 45.22 94 PRO A C 1
ATOM 731 O O . PRO A 1 94 ? -2.596 13.688 -19.984 1 45.22 94 PRO A O 1
ATOM 734 N N . GLU A 1 95 ? -2.904 11.586 -19.953 1 46.34 95 GLU A N 1
ATOM 735 C CA . GLU A 1 95 ? -4.316 11.945 -20.031 1 46.34 95 GLU A CA 1
ATOM 736 C C . GLU A 1 95 ? -4.805 12.555 -18.719 1 46.34 95 GLU A C 1
ATOM 738 O O . GLU A 1 95 ? -5.945 13.008 -18.625 1 46.34 95 GLU A O 1
ATOM 743 N N . ALA A 1 96 ? -3.996 12.578 -17.719 1 50.31 96 ALA A N 1
ATOM 744 C CA . ALA A 1 96 ? -4.598 13.016 -16.453 1 50.31 96 ALA A CA 1
ATOM 745 C C . ALA A 1 96 ? -4.57 14.539 -16.344 1 50.31 96 ALA A C 1
ATOM 747 O O . ALA A 1 96 ? -3.65 15.188 -16.828 1 50.31 96 ALA A O 1
ATOM 748 N N . GLY A 1 97 ? -5.633 15.258 -16.5 1 54.59 97 GLY A N 1
ATOM 749 C CA . GLY A 1 97 ? -5.82 16.688 -16.281 1 54.59 97 GLY A CA 1
ATOM 750 C C . GLY A 1 97 ? -4.984 17.234 -15.141 1 54.59 97 GLY A C 1
ATOM 751 O O . GLY A 1 97 ? -4.297 16.469 -14.453 1 54.59 97 GLY A O 1
ATOM 752 N N . GLU A 1 98 ? -4.906 18.609 -15.078 1 55.06 98 GLU A N 1
ATOM 753 C CA . GLU A 1 98 ? -4.141 19.312 -14.055 1 55.06 98 GLU A CA 1
ATOM 754 C C . GLU A 1 98 ? -4.793 19.156 -12.68 1 55.06 98 GLU A C 1
ATOM 756 O O . GLU A 1 98 ? -6.012 18.984 -12.586 1 55.06 98 GLU A O 1
ATOM 761 N N . TYR A 1 99 ? -3.982 18.922 -11.641 1 51.34 99 TYR A N 1
ATOM 762 C CA . TYR A 1 99 ? -4.488 18.875 -10.273 1 51.34 99 TYR A CA 1
ATOM 763 C C . TYR A 1 99 ? -4.656 20.266 -9.703 1 51.34 99 TYR A C 1
ATOM 765 O O . TYR A 1 99 ? -3.873 21.172 -10.008 1 51.34 99 TYR A O 1
ATOM 773 N N . SER A 1 100 ? -5.801 20.594 -8.977 1 53.75 100 SER A N 1
ATOM 774 C CA . SER A 1 100 ? -5.98 21.688 -8.039 1 53.75 100 SER A CA 1
ATOM 775 C C . SER A 1 100 ? -5.879 21.203 -6.594 1 53.75 100 SER A C 1
ATOM 777 O O . SER A 1 100 ? -6.684 20.391 -6.148 1 53.75 100 SER A O 1
ATOM 779 N N . VAL A 1 101 ? -4.746 21.547 -5.973 1 47.09 101 VAL A N 1
ATOM 780 C CA . VAL A 1 101 ? -4.523 21.109 -4.598 1 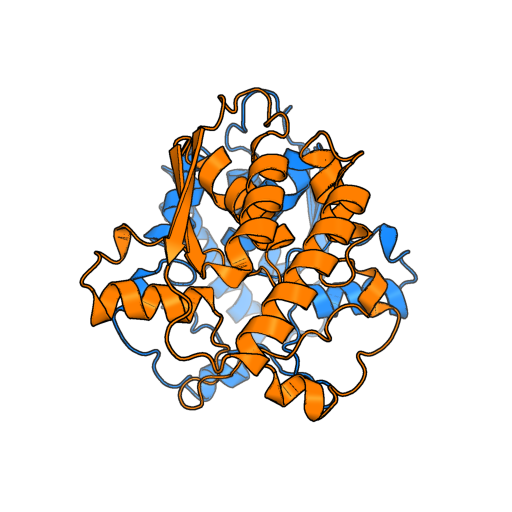47.09 101 VAL A CA 1
ATOM 781 C C . VAL A 1 101 ? -4.656 22.297 -3.648 1 47.09 101 VAL A C 1
ATOM 783 O O . VAL A 1 101 ? -3.998 23.312 -3.832 1 47.09 101 VAL A O 1
ATOM 786 N N . SER A 1 102 ? -5.605 22.406 -2.68 1 52 102 SER A N 1
ATOM 787 C CA . SER A 1 102 ? -5.742 23.391 -1.62 1 52 102 SER A CA 1
ATOM 788 C C . SER A 1 102 ? -5.422 22.797 -0.255 1 52 102 SER A C 1
ATOM 790 O O . SER A 1 102 ? -5.359 21.578 -0.105 1 52 102 SER A O 1
ATOM 792 N N . PHE A 1 103 ? -5.023 23.594 0.783 1 50.69 103 PHE A N 1
ATOM 793 C CA . PHE A 1 103 ? -4.551 23.156 2.094 1 50.69 103 PHE A CA 1
ATOM 794 C C . PHE A 1 103 ? -5.348 23.828 3.205 1 50.69 103 PHE A C 1
ATOM 796 O O . PHE A 1 103 ? -5.621 25.031 3.143 1 50.69 103 PHE A O 1
ATOM 803 N N . VAL A 1 104 ? -5.863 23.125 4.176 1 51.72 104 VAL A N 1
ATOM 804 C CA . VAL A 1 104 ? -6.543 23.609 5.371 1 51.72 104 VAL A CA 1
ATOM 805 C C . VAL A 1 104 ? -5.738 23.234 6.613 1 51.72 104 VAL A C 1
ATOM 807 O O . VAL A 1 104 ? -5.512 22.047 6.875 1 51.72 104 VAL A O 1
ATOM 810 N N . GLU A 1 105 ? -5.215 24.188 7.426 1 50.47 105 GLU A N 1
ATOM 811 C CA . GLU A 1 105 ? -4.469 23.969 8.656 1 50.47 105 GLU A CA 1
ATOM 812 C C . GLU A 1 105 ? -5.402 23.828 9.852 1 50.47 105 GLU A C 1
ATOM 814 O O . GLU A 1 105 ? -6.391 24.562 9.961 1 50.47 105 GLU A O 1
ATOM 819 N N . VAL A 1 106 ? -5.281 22.75 10.625 1 55.75 106 VAL A N 1
ATOM 820 C CA . VAL A 1 106 ? -5.992 22.609 11.891 1 55.75 106 VAL A CA 1
ATOM 821 C C . VAL A 1 106 ? -5.117 23.141 13.023 1 55.75 106 VAL A C 1
ATOM 823 O O . VAL A 1 106 ? -3.904 22.922 13.031 1 55.75 106 VAL A O 1
ATOM 826 N N . PRO A 1 107 ? -5.664 23.875 13.953 1 55.5 107 PRO A N 1
ATOM 827 C CA . PRO A 1 107 ? -4.871 24.406 15.07 1 55.5 107 PRO A CA 1
ATOM 828 C C . PRO A 1 107 ? -4.18 23.297 15.875 1 55.5 107 PRO A C 1
ATOM 830 O O . PRO A 1 107 ? -4.703 22.188 15.977 1 55.5 107 PRO A O 1
ATOM 833 N N . ASP A 1 108 ? -2.955 23.469 16.25 1 54.09 108 ASP A N 1
ATOM 834 C CA . ASP A 1 108 ? -2.156 22.562 17.078 1 54.09 108 ASP A CA 1
ATOM 835 C C . ASP A 1 108 ? -2.641 22.578 18.516 1 54.09 108 ASP A C 1
ATOM 837 O O . ASP A 1 108 ? -1.925 23.031 19.422 1 54.09 108 ASP A O 1
ATOM 841 N N . GLU A 1 109 ? -3.891 22.344 18.609 1 57.5 109 GLU A N 1
ATOM 842 C CA . GLU A 1 109 ? -4.434 22.453 19.969 1 57.5 109 GLU A CA 1
ATOM 843 C C . GLU A 1 109 ? -3.885 21.344 20.859 1 57.5 109 GLU A C 1
ATOM 845 O O . GLU A 1 109 ? -3.703 20.203 20.422 1 57.5 109 GLU A O 1
ATOM 850 N N . GLY A 1 110 ? -3.555 21.641 21.984 1 60.41 110 GLY A N 1
ATOM 851 C CA . GLY A 1 110 ? -3.203 20.688 23.031 1 60.41 110 GLY A CA 1
ATOM 852 C C . GLY A 1 110 ? -1.712 20.422 23.109 1 60.41 110 GLY A C 1
ATOM 853 O O . GLY A 1 110 ? -1.263 19.641 23.953 1 60.41 110 GLY A O 1
ATOM 854 N N . LEU A 1 111 ? -0.991 21.047 22.312 1 59.97 111 LEU A N 1
ATOM 855 C CA . LEU A 1 111 ? 0.446 20.812 22.391 1 59.97 111 LEU A CA 1
ATOM 856 C C . LEU A 1 111 ? 1.134 21.875 23.234 1 59.97 111 LEU A C 1
ATOM 858 O O . LEU A 1 111 ? 0.817 23.062 23.125 1 59.97 111 LEU A O 1
ATOM 862 N N . GLU A 1 112 ? 1.915 21.328 24.109 1 72.44 112 GLU A N 1
ATOM 863 C CA . GLU A 1 112 ? 2.75 22.25 24.875 1 72.44 112 GLU A CA 1
ATOM 864 C C . GLU A 1 112 ? 3.646 23.078 23.953 1 72.44 112 GLU A C 1
ATOM 866 O O . GLU A 1 112 ? 4.129 22.578 22.938 1 72.44 112 GLU A O 1
ATOM 871 N N . PRO A 1 113 ? 3.803 24.312 24.344 1 75.88 113 PRO A N 1
ATOM 872 C CA . PRO A 1 113 ? 4.578 25.219 23.484 1 75.88 113 PRO A CA 1
ATOM 873 C C . PRO A 1 113 ? 5.945 24.672 23.109 1 75.88 113 PRO A C 1
ATOM 875 O O . PRO A 1 113 ? 6.387 24.812 21.969 1 75.88 113 PRO A O 1
ATOM 878 N N . GLU A 1 114 ? 6.574 24.047 24.062 1 73.75 114 GLU A N 1
ATOM 879 C CA . GLU A 1 114 ? 7.902 23.5 23.797 1 73.75 114 GLU A CA 1
ATOM 880 C C . GLU A 1 114 ? 7.84 22.359 22.797 1 73.75 114 GLU A C 1
ATOM 882 O O . GLU A 1 114 ? 8.703 22.234 21.922 1 73.75 114 GLU A O 1
ATOM 887 N N . VAL A 1 115 ? 6.805 21.625 22.969 1 67.25 115 VAL A N 1
ATOM 888 C CA . VAL A 1 115 ? 6.609 20.5 22.047 1 67.25 115 VAL A CA 1
ATOM 889 C C . VAL A 1 115 ? 6.289 21.016 20.656 1 67.25 115 VAL A C 1
ATOM 891 O O . VAL A 1 115 ? 6.84 20.531 19.656 1 67.25 115 VAL A O 1
ATOM 894 N N . LEU A 1 116 ? 5.461 22.047 20.688 1 64.19 116 LEU A N 1
ATOM 895 C CA . LEU A 1 116 ? 5.105 22.656 19.406 1 64.19 116 LEU A CA 1
ATOM 896 C C . LEU A 1 116 ? 6.332 23.25 18.734 1 64.19 116 LEU A C 1
ATOM 898 O O . LEU A 1 116 ? 6.512 23.109 17.516 1 64.19 116 LEU A O 1
ATOM 902 N N . ALA A 1 117 ? 7.141 23.953 19.5 1 74.31 117 ALA A N 1
ATOM 903 C CA . ALA A 1 117 ? 8.359 24.547 18.953 1 74.31 117 ALA A CA 1
ATOM 904 C C . ALA A 1 117 ? 9.289 23.469 18.391 1 74.31 117 ALA A C 1
ATOM 906 O O . ALA A 1 117 ? 9.852 23.641 17.312 1 74.31 117 ALA A O 1
ATOM 907 N N . ALA A 1 118 ? 9.43 22.438 19.109 1 70.31 118 ALA A N 1
ATOM 908 C CA . ALA A 1 118 ? 10.289 21.344 18.672 1 70.31 118 ALA A CA 1
ATOM 909 C C . ALA A 1 118 ? 9.766 20.719 17.391 1 70.31 118 ALA A C 1
ATOM 911 O O . ALA A 1 118 ? 10.531 20.422 16.469 1 70.31 118 ALA A O 1
ATOM 912 N N . ARG A 1 119 ? 8.477 20.594 17.375 1 62.09 119 ARG A N 1
ATOM 913 C CA . ARG A 1 119 ? 7.848 20.016 16.203 1 62.09 119 ARG A CA 1
ATOM 914 C C . ARG A 1 119 ? 7.988 20.938 14.992 1 62.09 119 ARG A C 1
ATOM 916 O O . ARG A 1 119 ? 8.258 20.469 13.883 1 62.09 119 ARG A O 1
ATOM 923 N N . THR A 1 120 ? 7.742 22.172 15.25 1 63.03 120 THR A N 1
ATOM 924 C CA . THR A 1 120 ? 7.867 23.156 14.18 1 63.03 120 THR A CA 1
ATOM 925 C C . THR A 1 120 ? 9.289 23.172 13.617 1 63.03 120 THR A C 1
ATOM 927 O O . THR A 1 120 ? 9.477 23.203 12.398 1 63.03 120 THR A O 1
ATOM 930 N N . ALA A 1 121 ? 10.281 23.141 14.492 1 70.19 121 ALA A N 1
ATOM 931 C CA . ALA A 1 121 ? 11.68 23.125 14.07 1 70.19 121 ALA A CA 1
ATOM 932 C C . ALA A 1 121 ? 11.992 21.875 13.25 1 70.19 121 ALA A C 1
ATOM 934 O O . ALA A 1 121 ? 12.672 21.953 12.227 1 70.19 121 ALA A O 1
ATOM 935 N N . ARG A 1 122 ? 11.492 20.75 13.695 1 64.19 122 ARG A N 1
ATOM 936 C CA . ARG A 1 122 ? 11.695 19.5 12.984 1 64.19 122 ARG A CA 1
ATOM 937 C C . ARG A 1 122 ? 11.047 19.531 11.602 1 64.19 122 ARG A C 1
ATOM 939 O O . ARG A 1 122 ? 11.633 19.062 10.625 1 64.19 122 ARG A O 1
ATOM 946 N N . GLU A 1 123 ? 9.812 20.047 11.602 1 61.84 123 GLU A N 1
ATOM 947 C CA . GLU A 1 123 ? 9.109 20.188 10.336 1 61.84 123 GLU A CA 1
ATOM 948 C C . GLU A 1 123 ? 9.875 21.078 9.367 1 61.84 123 GLU A C 1
ATOM 950 O O . GLU A 1 123 ? 9.945 20.797 8.172 1 61.84 123 GLU A O 1
ATOM 955 N N . ALA A 1 124 ? 10.445 22.266 9.93 1 64.44 124 ALA A N 1
ATOM 956 C CA . ALA A 1 124 ? 11.234 23.172 9.102 1 64.44 124 ALA A CA 1
ATOM 957 C C . ALA A 1 124 ? 12.453 22.469 8.523 1 64.44 124 ALA A C 1
ATOM 959 O O . ALA A 1 124 ? 12.766 22.625 7.34 1 64.44 124 ALA A O 1
ATOM 960 N N . GLN A 1 125 ? 13.133 21.656 9.312 1 66.88 125 GLN A N 1
ATOM 961 C CA . GLN A 1 125 ? 14.289 20.906 8.852 1 66.88 125 GLN A CA 1
ATOM 962 C C . GLN A 1 125 ? 13.883 19.875 7.793 1 66.88 125 GLN A C 1
ATOM 964 O O . GLN A 1 125 ? 14.562 19.719 6.777 1 66.88 125 GLN A O 1
ATOM 969 N N . SER A 1 126 ? 12.742 19.203 8.047 1 61 126 SER A N 1
ATOM 970 C CA . SER A 1 126 ? 12.242 18.203 7.105 1 61 126 SER A CA 1
ATOM 971 C C . SER A 1 126 ? 11.852 18.859 5.777 1 61 126 SER A C 1
ATOM 973 O O . SER A 1 126 ? 12.062 18.266 4.715 1 61 126 SER A O 1
ATOM 975 N N . LEU A 1 127 ? 11.289 20.047 5.898 1 59.72 127 LEU A N 1
ATOM 976 C CA . LEU A 1 127 ? 10.914 20.781 4.695 1 59.72 127 LEU A CA 1
ATOM 977 C C . LEU A 1 127 ? 12.148 21.109 3.861 1 59.72 127 LEU A C 1
ATOM 979 O O . LEU A 1 127 ? 12.133 20.953 2.639 1 59.72 127 LEU A O 1
ATOM 983 N N . VAL A 1 128 ? 13.234 21.672 4.512 1 66.19 128 VAL A N 1
ATOM 984 C CA . VAL A 1 128 ? 14.477 21.984 3.822 1 66.19 128 VAL A CA 1
ATOM 985 C C . VAL A 1 128 ? 15.031 20.719 3.16 1 66.19 128 VAL A C 1
ATOM 987 O O . VAL A 1 128 ? 15.43 20.75 1.992 1 66.19 128 VAL A O 1
ATOM 990 N N . GLY A 1 129 ? 15.039 19.562 3.859 1 66.25 129 GLY A N 1
ATOM 991 C CA . GLY A 1 129 ? 15.484 18.297 3.318 1 66.25 129 GLY A CA 1
ATOM 992 C C . GLY A 1 129 ? 14.68 17.844 2.117 1 66.25 129 GLY A C 1
ATOM 993 O O . GLY A 1 129 ? 15.25 17.406 1.111 1 66.25 129 GLY A O 1
ATOM 994 N N . TRP A 1 130 ? 13.375 17.953 2.209 1 61.44 130 TRP A N 1
ATOM 995 C CA . TRP A 1 130 ? 12.5 17.547 1.116 1 61.44 130 TRP A CA 1
ATOM 996 C C . TRP A 1 130 ? 12.734 18.406 -0.119 1 61.44 130 TRP A C 1
ATOM 998 O O . TRP A 1 130 ? 12.797 17.891 -1.239 1 61.44 130 TRP A O 1
ATOM 1008 N N . THR A 1 131 ? 12.812 19.766 0.154 1 64.25 131 THR A N 1
ATOM 1009 C CA . THR A 1 131 ? 13.023 20.703 -0.956 1 64.25 131 THR A CA 1
ATOM 1010 C C . THR A 1 131 ? 14.297 20.344 -1.719 1 64.25 131 THR A C 1
ATOM 1012 O O . THR A 1 131 ? 14.305 20.328 -2.951 1 64.25 131 THR A O 1
ATOM 1015 N N . LYS A 1 132 ? 15.344 20.031 -1.015 1 73.25 132 LYS A N 1
ATOM 1016 C CA . LYS A 1 132 ? 16.609 19.641 -1.643 1 73.25 132 LYS A CA 1
ATOM 1017 C C . LYS A 1 132 ? 16.453 18.312 -2.387 1 73.25 132 LYS A C 1
ATOM 1019 O O . LYS A 1 132 ? 16.859 18.203 -3.547 1 73.25 132 LYS A O 1
ATOM 1024 N N . THR A 1 133 ? 15.844 17.344 -1.733 1 64.56 133 THR A N 1
ATOM 1025 C CA . THR A 1 133 ? 15.711 15.992 -2.256 1 64.56 133 THR A CA 1
ATOM 1026 C C . THR A 1 133 ? 14.82 15.969 -3.492 1 64.56 133 THR A C 1
ATOM 1028 O O . THR A 1 133 ? 15.078 15.234 -4.441 1 64.56 133 THR A O 1
ATOM 1031 N N . SER A 1 134 ? 13.828 16.828 -3.465 1 63 134 SER A N 1
ATOM 1032 C CA . SER A 1 134 ? 12.82 16.734 -4.512 1 63 134 SER A CA 1
ATOM 1033 C C . SER A 1 134 ? 13.156 17.641 -5.688 1 63 134 SER A C 1
ATOM 1035 O O . SER A 1 134 ? 12.492 17.594 -6.727 1 63 134 SER A O 1
ATOM 1037 N N . ALA A 1 135 ? 14.195 18.484 -5.562 1 68.44 135 ALA A N 1
ATOM 1038 C CA . ALA A 1 135 ? 14.516 19.516 -6.547 1 68.44 135 ALA A CA 1
ATOM 1039 C C . ALA A 1 135 ? 14.617 18.922 -7.949 1 68.44 135 ALA A C 1
ATOM 1041 O O . ALA A 1 135 ? 14.156 19.531 -8.922 1 68.44 135 ALA A O 1
ATOM 1042 N N . ASN A 1 136 ? 15.055 17.688 -8.094 1 69.25 136 ASN A N 1
ATOM 1043 C CA . ASN A 1 136 ? 15.289 17.109 -9.414 1 69.25 136 ASN A CA 1
ATOM 1044 C C . ASN A 1 136 ? 14.211 16.094 -9.781 1 69.25 136 ASN A C 1
ATOM 1046 O O . ASN A 1 136 ? 14.32 15.422 -10.812 1 69.25 136 ASN A O 1
ATOM 1050 N N . ILE A 1 137 ? 13.297 15.977 -8.875 1 62.81 137 ILE A N 1
ATOM 1051 C CA . ILE A 1 137 ? 12.18 15.086 -9.164 1 62.81 137 ILE A CA 1
ATOM 1052 C C . ILE A 1 137 ? 11.094 15.844 -9.922 1 62.81 137 ILE A C 1
ATOM 1054 O O . ILE A 1 137 ? 10.43 16.719 -9.352 1 62.81 137 ILE A O 1
ATOM 1058 N N . THR A 1 138 ? 10.906 15.531 -11.203 1 67.69 138 THR A N 1
ATOM 1059 C CA . THR A 1 138 ? 9.969 16.297 -12.008 1 67.69 138 THR A CA 1
ATOM 1060 C C . THR A 1 138 ? 8.914 15.383 -12.633 1 67.69 138 THR A C 1
ATOM 1062 O O . THR A 1 138 ? 7.988 15.859 -13.289 1 67.69 138 THR A O 1
ATOM 1065 N N . THR A 1 139 ? 9.031 14.102 -12.508 1 68.06 139 THR A N 1
ATOM 1066 C CA . THR A 1 139 ? 8.062 13.148 -13.039 1 68.06 139 THR A CA 1
ATOM 1067 C C . THR A 1 139 ? 7.625 12.164 -11.961 1 68.06 139 THR A C 1
ATOM 1069 O O . THR A 1 139 ? 8.328 11.969 -10.969 1 68.06 139 THR A O 1
ATOM 1072 N N . MET A 1 140 ? 6.492 11.547 -12.141 1 72.5 140 MET A N 1
ATOM 1073 C CA . MET A 1 140 ? 6.043 10.477 -11.258 1 72.5 140 MET A CA 1
ATOM 1074 C C . MET A 1 140 ? 7.035 9.32 -11.25 1 72.5 140 MET A C 1
ATOM 1076 O O . MET A 1 140 ? 7.219 8.664 -10.227 1 72.5 140 MET A O 1
ATOM 1080 N N . LYS A 1 141 ? 7.57 9.008 -12.438 1 71.56 141 LYS A N 1
ATOM 1081 C CA . LYS A 1 141 ? 8.578 7.953 -12.516 1 71.56 141 LYS A CA 1
ATOM 1082 C C . LYS A 1 141 ? 9.758 8.25 -11.594 1 71.56 141 LYS A C 1
ATOM 1084 O O . LYS A 1 141 ? 10.195 7.379 -10.844 1 71.56 141 LYS A O 1
ATOM 1089 N N . GLN A 1 142 ? 10.305 9.438 -11.648 1 67.25 142 GLN A N 1
ATOM 1090 C CA . GLN A 1 142 ? 11.406 9.836 -10.773 1 67.25 142 GLN A CA 1
ATOM 1091 C C . GLN A 1 142 ? 11 9.758 -9.305 1 67.25 142 GLN A C 1
ATOM 1093 O O . GLN A 1 142 ? 11.797 9.375 -8.453 1 67.25 142 GLN A O 1
ATOM 1098 N N . MET A 1 143 ? 9.773 10.172 -8.953 1 68.12 143 MET A N 1
ATOM 1099 C CA . MET A 1 143 ? 9.242 10.062 -7.602 1 68.12 143 MET A CA 1
ATOM 1100 C C . MET A 1 143 ? 9.203 8.602 -7.152 1 68.12 143 MET A C 1
ATOM 1102 O O . MET A 1 143 ? 9.562 8.289 -6.02 1 68.12 143 MET A O 1
ATOM 1106 N N . GLN A 1 144 ? 8.688 7.711 -8.047 1 74.81 144 GLN A N 1
ATOM 1107 C CA . GLN A 1 144 ? 8.648 6.277 -7.777 1 74.81 144 GLN A CA 1
ATOM 1108 C C . GLN A 1 144 ? 10.047 5.734 -7.484 1 74.81 144 GLN A C 1
ATOM 1110 O O . GLN A 1 144 ? 10.234 4.969 -6.535 1 74.81 144 GLN A O 1
ATOM 1115 N N . VAL A 1 145 ? 11.023 6.094 -8.289 1 71.75 145 VAL A N 1
ATOM 1116 C CA . VAL A 1 145 ? 12.414 5.672 -8.094 1 71.75 145 VAL A CA 1
ATOM 1117 C C . VAL A 1 145 ? 12.922 6.176 -6.746 1 71.75 145 VAL A C 1
ATOM 1119 O O . VAL A 1 145 ? 13.492 5.41 -5.965 1 71.75 145 VAL A O 1
ATOM 1122 N N . PHE A 1 146 ? 12.695 7.445 -6.457 1 71.56 146 PHE A N 1
ATOM 1123 C CA . PHE A 1 146 ? 13.133 8.008 -5.18 1 71.56 146 PHE A CA 1
ATOM 1124 C C . PHE A 1 146 ? 12.539 7.219 -4.016 1 71.56 146 PHE A C 1
ATOM 1126 O O . PHE A 1 146 ? 13.258 6.809 -3.105 1 71.56 146 PHE A O 1
ATOM 1133 N N . LEU A 1 147 ? 11.234 7.012 -4.031 1 69.56 147 LEU A N 1
ATOM 1134 C CA . LEU A 1 147 ? 10.531 6.379 -2.92 1 69.56 147 LEU A CA 1
ATOM 1135 C C . LEU A 1 147 ? 10.992 4.938 -2.738 1 69.56 147 LEU A C 1
ATOM 1137 O O . LEU A 1 147 ? 11.273 4.504 -1.618 1 69.56 147 LEU A O 1
ATOM 1141 N N . PHE A 1 148 ? 11.188 4.156 -3.812 1 77.19 148 PHE A N 1
ATOM 1142 C CA . PHE A 1 148 ? 11.312 2.711 -3.676 1 77.19 148 PHE A CA 1
ATOM 1143 C C . PHE A 1 148 ? 12.742 2.262 -3.936 1 77.19 148 PHE A C 1
ATOM 1145 O O . PHE A 1 148 ? 13.078 1.09 -3.75 1 77.19 148 PHE A O 1
ATOM 1152 N N . SER A 1 149 ? 13.602 3.176 -4.316 1 73 149 SER A N 1
ATOM 1153 C CA . SER A 1 149 ? 15.008 2.822 -4.473 1 73 149 SER A CA 1
ATOM 1154 C C . SER A 1 149 ? 15.891 3.602 -3.498 1 73 149 SER A C 1
ATOM 1156 O O . SER A 1 149 ? 16.953 3.131 -3.107 1 73 149 SER A O 1
ATOM 1158 N N . ASP A 1 150 ? 15.453 4.832 -3.082 1 72.94 150 ASP A N 1
ATOM 1159 C CA . ASP A 1 150 ? 16.344 5.695 -2.309 1 72.94 150 ASP A CA 1
ATOM 1160 C C . ASP A 1 150 ? 15.805 5.902 -0.893 1 72.94 150 ASP A C 1
ATOM 1162 O O . ASP A 1 150 ? 16.578 5.93 0.068 1 72.94 150 ASP A O 1
ATOM 1166 N N . HIS A 1 151 ? 14.57 6.098 -0.74 1 72.06 151 HIS A N 1
ATOM 1167 C CA . HIS A 1 151 ? 13.938 6.367 0.545 1 72.06 151 HIS A CA 1
ATOM 1168 C C . HIS A 1 151 ? 13.945 5.129 1.435 1 72.06 151 HIS A C 1
ATOM 1170 O O . HIS A 1 151 ? 13.273 4.141 1.134 1 72.06 151 HIS A O 1
ATOM 1176 N N . MET A 1 152 ? 14.539 5.188 2.533 1 72.88 152 MET A N 1
ATOM 1177 C CA . MET A 1 152 ? 14.906 4.016 3.324 1 72.88 152 MET A CA 1
ATOM 1178 C C . MET A 1 152 ? 13.688 3.438 4.035 1 72.88 152 MET A C 1
ATOM 1180 O O . MET A 1 152 ? 13.727 2.314 4.539 1 72.88 152 MET A O 1
ATOM 1184 N N . ALA A 1 153 ? 12.586 4.18 4 1 68.75 153 ALA A N 1
ATOM 1185 C CA . ALA A 1 153 ? 11.359 3.605 4.555 1 68.75 153 ALA A CA 1
ATOM 1186 C C . ALA A 1 153 ? 10.758 2.576 3.602 1 68.75 153 ALA A C 1
ATOM 1188 O O . ALA A 1 153 ? 10.016 1.687 4.027 1 68.75 153 ALA A O 1
ATOM 1189 N N . TYR A 1 154 ? 11.172 2.703 2.271 1 70.69 154 TYR A N 1
ATOM 1190 C CA . TYR A 1 154 ? 10.453 1.903 1.284 1 70.69 154 TYR A CA 1
ATOM 1191 C C . TYR A 1 154 ? 11.43 1.136 0.397 1 70.69 154 TYR A C 1
ATOM 1193 O O . TYR A 1 154 ? 11.07 0.115 -0.193 1 70.69 154 TYR A O 1
ATOM 1201 N N . ALA A 1 155 ? 12.672 1.656 0.291 1 67.44 155 ALA A N 1
ATOM 1202 C CA . ALA A 1 155 ? 13.664 1.024 -0.57 1 67.44 155 ALA A CA 1
ATOM 1203 C C . ALA A 1 155 ? 14.078 -0.338 -0.021 1 67.44 155 ALA A C 1
ATOM 1205 O O . ALA A 1 155 ? 14.312 -0.485 1.181 1 67.44 155 ALA A O 1
ATOM 1206 N N . SER A 1 156 ? 14.219 -1.323 -0.829 1 76.06 156 SER A N 1
ATOM 1207 C CA . SER A 1 156 ? 14.555 -2.678 -0.406 1 76.06 156 SER A CA 1
ATOM 1208 C C . SER A 1 156 ? 15.984 -2.748 0.134 1 76.06 156 SER A C 1
ATOM 1210 O O . SER A 1 156 ? 16.344 -3.707 0.819 1 76.06 156 SER A O 1
ATOM 1212 N N . LYS A 1 157 ? 16.797 -1.765 -0.153 1 71.75 157 LYS A N 1
ATOM 1213 C CA . LYS A 1 157 ? 18.141 -1.706 0.398 1 71.75 157 LYS A CA 1
ATOM 1214 C C . LYS A 1 157 ? 18.125 -1.75 1.924 1 71.75 157 LYS A C 1
ATOM 1216 O O . LYS A 1 157 ? 19.109 -2.145 2.557 1 71.75 157 LYS A O 1
ATOM 1221 N N . ARG A 1 158 ? 17.031 -1.302 2.484 1 75.44 158 ARG A N 1
ATOM 1222 C CA . ARG A 1 158 ? 16.922 -1.325 3.939 1 75.44 158 ARG A CA 1
ATOM 1223 C C . ARG A 1 158 ? 17 -2.754 4.469 1 75.44 158 ARG A C 1
ATOM 1225 O O . ARG A 1 158 ? 17.234 -2.969 5.66 1 75.44 158 ARG A O 1
ATOM 1232 N N . LEU A 1 159 ? 16.828 -3.77 3.619 1 74.25 159 LEU A N 1
ATOM 1233 C CA . LEU A 1 159 ? 16.703 -5.164 4.031 1 74.25 159 LEU A CA 1
ATOM 1234 C C . LEU A 1 159 ? 18.062 -5.867 3.967 1 74.25 159 LEU A C 1
ATOM 1236 O O . LEU A 1 159 ? 18.156 -7.055 4.289 1 74.25 159 LEU A O 1
ATOM 1240 N N . VAL A 1 160 ? 19.062 -5.199 3.477 1 71.62 160 VAL A N 1
ATOM 1241 C CA . VAL A 1 160 ? 20.391 -5.797 3.402 1 71.62 160 VAL A CA 1
ATOM 1242 C C . VAL A 1 160 ? 20.859 -6.203 4.801 1 71.62 160 VAL A C 1
ATOM 1244 O O . VAL A 1 160 ? 21.547 -7.215 4.965 1 71.62 160 VAL A O 1
ATOM 1247 N N . LYS A 1 161 ? 20.375 -5.449 5.863 1 71.44 161 LYS A N 1
ATOM 1248 C CA . LYS A 1 161 ? 20.672 -5.746 7.262 1 71.44 161 LYS A CA 1
ATOM 1249 C C . LYS A 1 161 ? 19.391 -5.789 8.086 1 71.44 161 LYS A C 1
ATOM 1251 O O . LYS A 1 161 ? 18.359 -5.227 7.688 1 71.44 161 LYS A O 1
ATOM 1256 N N . ASP A 1 162 ? 19.469 -6.516 9.18 1 73.31 162 ASP A N 1
ATOM 1257 C CA . ASP A 1 162 ? 18.312 -6.57 10.078 1 73.31 162 ASP A CA 1
ATOM 1258 C C . ASP A 1 162 ? 18.062 -5.211 10.719 1 73.31 162 ASP A C 1
ATOM 1260 O O . ASP A 1 162 ? 18.984 -4.43 10.938 1 73.31 162 ASP A O 1
ATOM 1264 N N . ARG A 1 163 ? 16.75 -4.945 10.852 1 71.88 163 ARG A N 1
ATOM 1265 C CA . ARG A 1 163 ? 16.391 -3.744 11.594 1 71.88 163 ARG A CA 1
ATOM 1266 C C . ARG A 1 163 ? 16.859 -3.83 13.039 1 71.88 163 ARG A C 1
ATOM 1268 O O . ARG A 1 163 ? 16.75 -4.883 13.672 1 71.88 163 ARG A O 1
ATOM 1275 N N . GLU A 1 164 ? 17.438 -2.795 13.477 1 70.62 164 GLU A N 1
ATOM 1276 C CA . GLU A 1 164 ? 17.828 -2.717 14.875 1 70.62 164 GLU A CA 1
ATOM 1277 C C . GLU A 1 164 ? 16.625 -2.479 15.781 1 70.62 164 GLU A C 1
ATOM 1279 O O . GLU A 1 164 ? 15.602 -1.971 15.336 1 70.62 164 GLU A O 1
ATOM 1284 N N . PRO A 1 165 ? 16.734 -2.926 17.047 1 73.12 165 PRO A N 1
ATOM 1285 C CA . PRO A 1 165 ? 15.664 -2.625 18 1 73.12 165 PRO A CA 1
ATOM 1286 C C . PRO A 1 165 ? 15.375 -1.13 18.094 1 73.12 165 PRO A C 1
ATOM 1288 O O . PRO A 1 165 ? 16.297 -0.31 18.031 1 73.12 165 PRO A O 1
ATOM 1291 N N . VAL A 1 166 ? 14.141 -0.862 18.094 1 70.5 166 VAL A N 1
ATOM 1292 C CA . VAL A 1 166 ? 13.727 0.53 18.25 1 70.5 166 VAL A CA 1
ATOM 1293 C C . VAL A 1 166 ? 14.062 1.025 19.656 1 70.5 166 VAL A C 1
ATOM 1295 O O . VAL A 1 166 ? 13.812 0.328 20.641 1 70.5 166 VAL A O 1
ATOM 1298 N N . SER A 1 167 ? 14.766 2.094 19.625 1 69.69 167 SER A N 1
ATOM 1299 C CA . SER A 1 167 ? 15.086 2.676 20.922 1 69.69 167 SER A CA 1
ATOM 1300 C C . SER A 1 167 ? 13.828 3.045 21.688 1 69.69 167 SER A C 1
ATOM 1302 O O . SER A 1 167 ? 12.805 3.385 21.094 1 69.69 167 SER A O 1
ATOM 1304 N N . PRO A 1 168 ? 13.875 2.812 22.969 1 67.31 168 PRO A N 1
ATOM 1305 C CA . PRO A 1 168 ? 12.734 3.207 23.797 1 67.31 168 PRO A CA 1
ATOM 1306 C C . PRO A 1 168 ? 12.289 4.645 23.547 1 67.31 168 PRO A C 1
ATOM 1308 O O . PRO A 1 168 ? 11.086 4.938 23.594 1 67.31 168 PRO A O 1
ATOM 1311 N N . GLU A 1 169 ? 13.195 5.504 23.281 1 57.53 169 GLU A N 1
ATOM 1312 C CA . GLU A 1 169 ? 12.875 6.91 23.031 1 57.53 169 GLU A CA 1
ATOM 1313 C C . GLU A 1 169 ? 12.016 7.074 21.781 1 57.53 169 GLU A C 1
ATOM 1315 O O . GLU A 1 169 ? 11.102 7.898 21.75 1 57.53 169 GLU A O 1
ATOM 1320 N N . ALA A 1 170 ? 12.375 6.273 20.859 1 58.97 170 ALA A N 1
ATOM 1321 C CA . ALA A 1 170 ? 11.648 6.348 19.594 1 58.97 170 ALA A CA 1
ATOM 1322 C C . ALA A 1 170 ? 10.211 5.859 19.75 1 58.97 170 ALA A C 1
ATOM 1324 O O . ALA A 1 170 ? 9.297 6.371 19.094 1 58.97 170 ALA A O 1
ATOM 1325 N N . LEU A 1 171 ? 10 4.941 20.656 1 60.28 171 LEU A N 1
ATOM 1326 C CA . LEU A 1 171 ? 8.68 4.363 20.906 1 60.28 171 LEU 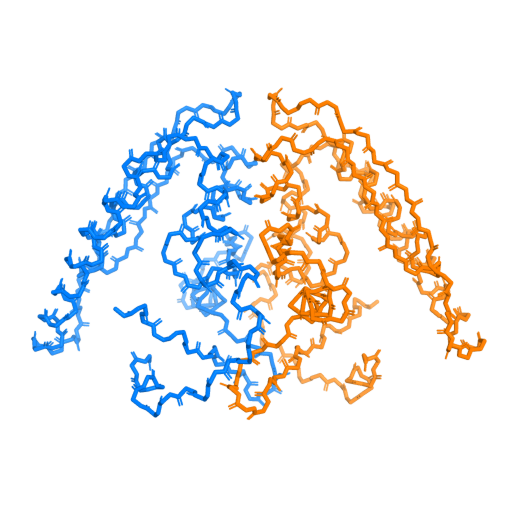A CA 1
ATOM 1327 C C . LEU A 1 171 ? 7.766 5.371 21.594 1 60.28 171 LEU A C 1
ATOM 1329 O O . LEU A 1 171 ? 6.543 5.309 21.438 1 60.28 171 LEU A O 1
ATOM 1333 N N . MET A 1 172 ? 8.367 6.32 22.25 1 52.75 172 MET A N 1
ATOM 1334 C CA . MET A 1 172 ? 7.594 7.305 23 1 52.75 172 MET A CA 1
ATOM 1335 C C . MET A 1 172 ? 7.184 8.477 22.109 1 52.75 172 MET A C 1
ATOM 1337 O O . MET A 1 172 ? 6.316 9.266 22.484 1 52.75 172 MET A O 1
ATOM 1341 N N . SER A 1 173 ? 7.801 8.594 21.016 1 46 173 SER A N 1
ATOM 1342 C CA . SER A 1 173 ? 7.547 9.797 20.219 1 46 173 SER A CA 1
ATOM 1343 C C . SER A 1 173 ? 6.195 9.719 19.516 1 46 173 SER A C 1
ATOM 1345 O O . SER A 1 173 ? 5.734 10.711 18.938 1 46 173 SER A O 1
ATOM 1347 N N . TYR A 1 174 ? 5.684 8.5 19.438 1 44.88 174 TYR A N 1
ATOM 1348 C CA . TYR A 1 174 ? 4.379 8.461 18.797 1 44.88 174 TYR A CA 1
ATOM 1349 C C . TYR A 1 174 ? 3.26 8.406 19.828 1 44.88 174 TYR A C 1
ATOM 1351 O O . TYR A 1 174 ? 3.412 7.785 20.875 1 44.88 174 TYR A O 1
ATOM 1359 N N . MET B 1 1 ? -16.797 -17.531 2.125 1 26.19 1 MET B N 1
ATOM 1360 C CA . MET B 1 1 ? -16.375 -16.844 3.336 1 26.19 1 MET B CA 1
ATOM 1361 C C . MET B 1 1 ? -14.984 -16.234 3.148 1 26.19 1 MET B C 1
ATOM 1363 O O . MET B 1 1 ? -14.055 -16.906 2.707 1 26.19 1 MET B O 1
ATOM 1367 N N . ALA B 1 2 ? -15.125 -15.047 2.865 1 36.41 2 ALA B N 1
ATOM 1368 C CA . ALA B 1 2 ? -13.852 -14.383 2.607 1 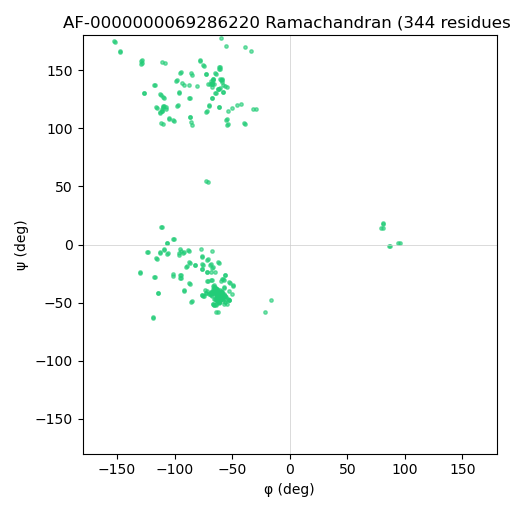36.41 2 ALA B CA 1
ATOM 1369 C C . ALA B 1 2 ? -12.773 -14.875 3.57 1 36.41 2 ALA B C 1
ATOM 1371 O O . ALA B 1 2 ? -13.023 -15.008 4.77 1 36.41 2 ALA B O 1
ATOM 1372 N N . LYS B 1 3 ? -11.898 -15.695 3.125 1 44.16 3 LYS B N 1
ATOM 1373 C CA . LYS B 1 3 ? -10.789 -16.125 3.969 1 44.16 3 LYS B CA 1
ATOM 1374 C C . LYS B 1 3 ? -10.414 -15.039 4.973 1 44.16 3 LYS B C 1
ATOM 1376 O O . LYS B 1 3 ? -10.289 -13.859 4.613 1 44.16 3 LYS B O 1
ATOM 1381 N N . ALA B 1 4 ? -10.586 -15.359 6.219 1 50.75 4 ALA B N 1
ATOM 1382 C CA . ALA B 1 4 ? -10.305 -14.461 7.34 1 50.75 4 ALA B CA 1
ATOM 1383 C C . ALA B 1 4 ? -8.875 -13.938 7.277 1 50.75 4 ALA B C 1
ATOM 1385 O O . ALA B 1 4 ? -7.93 -14.711 7.117 1 50.75 4 ALA B O 1
ATOM 1386 N N . LEU B 1 5 ? -8.688 -12.773 6.871 1 66.81 5 LEU B N 1
ATOM 1387 C CA . LEU B 1 5 ? -7.391 -12.117 6.945 1 66.81 5 LEU B CA 1
ATOM 1388 C C . LEU B 1 5 ? -6.723 -12.391 8.289 1 66.81 5 LEU B C 1
ATOM 1390 O O . LEU B 1 5 ? -7.387 -12.414 9.328 1 66.81 5 LEU B O 1
ATOM 1394 N N . THR B 1 6 ? -5.559 -12.992 8.273 1 71.38 6 THR B N 1
ATOM 1395 C CA . THR B 1 6 ? -4.758 -13.133 9.484 1 71.38 6 THR B CA 1
ATOM 1396 C C . THR 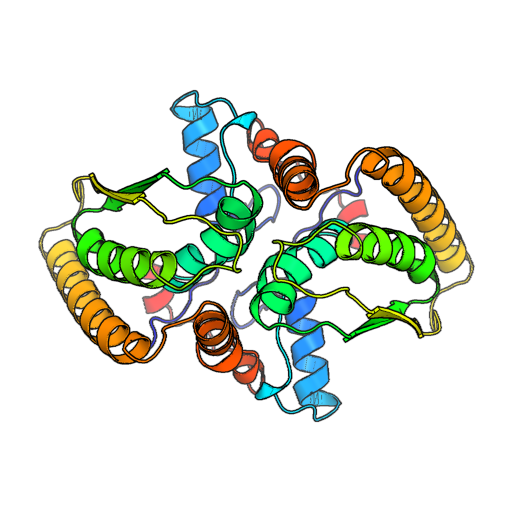B 1 6 ? -3.752 -11.992 9.602 1 71.38 6 THR B C 1
ATOM 1398 O O . THR B 1 6 ? -3.271 -11.469 8.594 1 71.38 6 THR B O 1
ATOM 1401 N N . PRO B 1 7 ? -3.492 -11.664 10.82 1 79.12 7 PRO B N 1
ATOM 1402 C CA . PRO B 1 7 ? -2.486 -10.617 10.992 1 79.12 7 PRO B CA 1
ATOM 1403 C C . PRO B 1 7 ? -1.101 -11.039 10.508 1 79.12 7 PRO B C 1
ATOM 1405 O O . PRO B 1 7 ? -0.742 -12.219 10.609 1 79.12 7 PRO B O 1
ATOM 1408 N N . MET B 1 8 ? -0.401 -10.125 10.047 1 79.88 8 MET B N 1
ATOM 1409 C CA . MET B 1 8 ? 0.968 -10.383 9.609 1 79.88 8 MET B CA 1
ATOM 1410 C C . MET B 1 8 ? 1.89 -10.609 10.805 1 79.88 8 MET B C 1
ATOM 1412 O O . MET B 1 8 ? 1.677 -10.039 11.875 1 79.88 8 MET B O 1
ATOM 1416 N N . PRO B 1 9 ? 2.85 -11.445 10.625 1 83.38 9 PRO B N 1
ATOM 1417 C CA . PRO B 1 9 ? 3.797 -11.656 11.719 1 83.38 9 PRO B CA 1
ATOM 1418 C C . PRO B 1 9 ? 4.562 -10.391 12.094 1 83.38 9 PRO B C 1
ATOM 1420 O O . PRO B 1 9 ? 4.699 -9.484 11.273 1 83.38 9 PRO B O 1
ATOM 1423 N N . VAL B 1 10 ? 4.938 -10.406 13.328 1 84.75 10 VAL B N 1
ATOM 1424 C CA . VAL B 1 10 ? 5.742 -9.312 13.859 1 84.75 10 VAL B CA 1
ATOM 1425 C C . VAL B 1 10 ? 7.145 -9.812 14.188 1 84.75 10 VAL B C 1
ATOM 1427 O O . VAL B 1 10 ? 7.301 -10.867 14.805 1 84.75 10 VAL B O 1
ATOM 1430 N N . ASP B 1 11 ? 8.141 -9.109 13.688 1 83.19 11 ASP B N 1
ATOM 1431 C CA . ASP B 1 11 ? 9.516 -9.406 14.078 1 83.19 11 ASP B CA 1
ATOM 1432 C C . ASP B 1 11 ? 9.719 -9.203 15.578 1 83.19 11 ASP B C 1
ATOM 1434 O O . ASP B 1 11 ? 9.594 -8.094 16.078 1 83.19 11 ASP B O 1
ATOM 1438 N N . PRO B 1 12 ? 10.055 -10.219 16.234 1 84.56 12 PRO B N 1
ATOM 1439 C CA . PRO B 1 12 ? 10.156 -10.086 17.688 1 84.56 12 PRO B CA 1
ATOM 1440 C C . PRO B 1 12 ? 11.297 -9.172 18.125 1 84.56 12 PRO B C 1
ATOM 1442 O O . PRO B 1 12 ? 11.305 -8.68 19.25 1 84.56 12 PRO B O 1
ATOM 1445 N N . VAL B 1 13 ? 12.195 -8.969 17.312 1 80.44 13 VAL B N 1
ATOM 1446 C CA . VAL B 1 13 ? 13.352 -8.148 17.672 1 80.44 13 VAL B CA 1
ATOM 1447 C C . VAL B 1 13 ? 13.016 -6.672 17.453 1 80.44 13 VAL B C 1
ATOM 1449 O O . VAL B 1 13 ? 13.102 -5.863 18.375 1 80.44 13 VAL B O 1
ATOM 1452 N N . SER B 1 14 ? 12.492 -6.34 16.344 1 78.12 14 SER B N 1
ATOM 1453 C CA . SER B 1 14 ? 12.289 -4.938 15.984 1 78.12 14 SER B CA 1
ATOM 1454 C C . SER B 1 14 ? 10.883 -4.477 16.328 1 78.12 14 SER B C 1
ATOM 1456 O O . SER B 1 14 ? 10.625 -3.277 16.469 1 78.12 14 SER B O 1
ATOM 1458 N N . GLY B 1 15 ? 9.93 -5.453 16.359 1 81.75 15 GLY B N 1
ATOM 1459 C CA . GLY B 1 15 ? 8.547 -5.105 16.625 1 81.75 15 GLY B CA 1
ATOM 1460 C C . GLY B 1 15 ? 7.785 -4.723 15.367 1 81.75 15 GLY B C 1
ATOM 1461 O O . GLY B 1 15 ? 6.578 -4.469 15.414 1 81.75 15 GLY B O 1
ATOM 1462 N N . PHE B 1 16 ? 8.5 -4.742 14.273 1 82.19 16 PHE B N 1
ATOM 1463 C CA . PHE B 1 16 ? 7.84 -4.367 13.031 1 82.19 16 PHE B CA 1
ATOM 1464 C C . PHE B 1 16 ? 7.133 -5.566 12.414 1 82.19 16 PHE B C 1
ATOM 1466 O O . PHE B 1 16 ? 7.605 -6.699 12.523 1 82.19 16 PHE B O 1
ATOM 1473 N N . GLN B 1 17 ? 6.051 -5.258 11.773 1 83.81 17 GLN B N 1
ATOM 1474 C CA . GLN B 1 17 ? 5.375 -6.277 10.977 1 83.81 17 GLN B CA 1
ATOM 1475 C C . GLN B 1 17 ? 6.223 -6.68 9.773 1 83.81 17 GLN B C 1
ATOM 1477 O O . GLN B 1 17 ? 6.887 -5.84 9.164 1 83.81 17 GLN B O 1
ATOM 1482 N N . VAL B 1 18 ? 6.207 -7.973 9.547 1 84.88 18 VAL B N 1
ATOM 1483 C CA . VAL B 1 18 ? 6.91 -8.5 8.383 1 84.88 18 VAL B CA 1
ATOM 1484 C C . VAL B 1 18 ? 5.906 -8.891 7.305 1 84.88 18 VAL B C 1
ATOM 1486 O O . VAL B 1 18 ? 5.191 -9.891 7.445 1 84.88 18 VAL B O 1
ATOM 1489 N N . THR B 1 19 ? 5.879 -8.125 6.277 1 86.25 19 THR B N 1
ATOM 1490 C CA . THR B 1 19 ? 4.984 -8.43 5.168 1 86.25 19 THR B CA 1
ATOM 1491 C C . THR B 1 19 ? 5.555 -9.555 4.309 1 86.25 19 THR B C 1
ATOM 1493 O O . THR B 1 19 ? 6.75 -9.844 4.371 1 86.25 19 THR B O 1
ATOM 1496 N N . GLU B 1 20 ? 4.703 -10.234 3.568 1 83.44 20 GLU B N 1
ATOM 1497 C CA . GLU B 1 20 ? 5.172 -11.219 2.604 1 83.44 20 GLU B CA 1
ATOM 1498 C C . GLU B 1 20 ? 6.141 -10.602 1.601 1 83.44 20 GLU B C 1
ATOM 1500 O O . GLU B 1 20 ? 7.133 -11.219 1.217 1 83.44 20 GLU B O 1
ATOM 1505 N N . ALA B 1 21 ? 5.887 -9.352 1.209 1 88.69 21 ALA B N 1
ATOM 1506 C CA . ALA B 1 21 ? 6.766 -8.633 0.285 1 88.69 21 ALA B CA 1
ATOM 1507 C C . ALA B 1 21 ? 8.164 -8.469 0.877 1 88.69 21 ALA B C 1
ATOM 1509 O O . ALA B 1 21 ? 9.164 -8.727 0.206 1 88.69 21 ALA B O 1
ATOM 1510 N N . GLU B 1 22 ? 8.172 -8.039 2.131 1 87.19 22 GLU B N 1
ATOM 1511 C CA . GLU B 1 22 ? 9.453 -7.836 2.807 1 87.19 22 GLU B CA 1
ATOM 1512 C C . GLU B 1 22 ? 10.219 -9.148 2.941 1 87.19 22 GLU B C 1
ATOM 1514 O O . GLU B 1 22 ? 11.438 -9.188 2.727 1 87.19 22 GLU B O 1
ATOM 1519 N N . ALA B 1 23 ? 9.531 -10.195 3.346 1 87.31 23 ALA B N 1
ATOM 1520 C CA . ALA B 1 23 ? 10.18 -11.492 3.51 1 87.31 23 ALA B CA 1
ATOM 1521 C C . ALA B 1 23 ? 10.766 -11.984 2.189 1 87.31 23 ALA B C 1
ATOM 1523 O O . ALA B 1 23 ? 11.906 -12.461 2.152 1 87.31 23 ALA B O 1
ATOM 1524 N N . THR B 1 24 ? 10.016 -11.891 1.147 1 86.69 24 THR B N 1
ATOM 1525 C CA . THR B 1 24 ? 10.484 -12.305 -0.17 1 86.69 24 THR B CA 1
ATOM 1526 C C . THR B 1 24 ? 11.672 -11.461 -0.62 1 86.69 24 THR B C 1
ATOM 1528 O O . THR B 1 24 ? 12.664 -12 -1.116 1 86.69 24 THR B O 1
ATOM 1531 N N . ALA B 1 25 ? 11.57 -10.109 -0.469 1 89.06 25 ALA B N 1
ATOM 1532 C CA . ALA B 1 25 ? 12.664 -9.211 -0.829 1 89.06 25 ALA B CA 1
ATOM 1533 C C . ALA B 1 25 ? 13.945 -9.578 -0.083 1 89.06 25 ALA B C 1
ATOM 1535 O O . ALA B 1 25 ? 15.023 -9.625 -0.677 1 89.06 25 ALA B O 1
ATOM 1536 N N . ARG B 1 26 ? 13.812 -9.844 1.196 1 88.88 26 ARG B N 1
ATOM 1537 C CA . ARG B 1 26 ? 14.953 -10.211 2.023 1 88.88 26 ARG B CA 1
ATOM 1538 C C . ARG B 1 26 ? 15.633 -11.469 1.491 1 88.88 26 ARG B C 1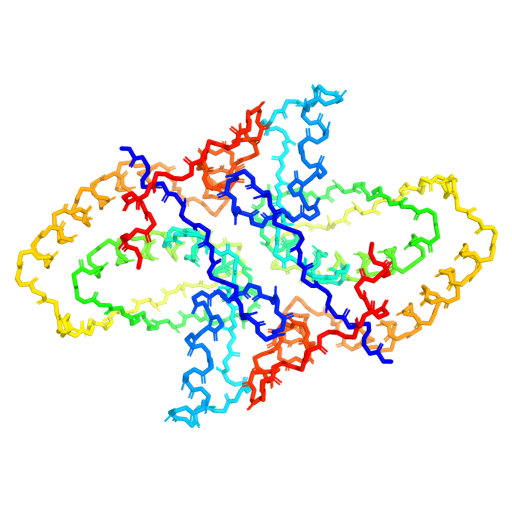
ATOM 1540 O O . ARG B 1 26 ? 16.859 -11.531 1.388 1 88.88 26 ARG B O 1
ATOM 1547 N N . SER B 1 27 ? 14.812 -12.469 1.193 1 89.19 27 SER B N 1
ATOM 1548 C CA . SER B 1 27 ? 15.344 -13.719 0.661 1 89.19 27 SER B CA 1
ATOM 1549 C C . SER B 1 27 ? 16.062 -13.492 -0.666 1 89.19 27 SER B C 1
ATOM 1551 O O . SER B 1 27 ? 17.156 -14.016 -0.879 1 89.19 27 SER B O 1
ATOM 1553 N N . LEU B 1 28 ? 15.492 -12.711 -1.586 1 87.25 28 LEU B N 1
ATOM 1554 C CA . LEU B 1 28 ? 16.094 -12.422 -2.883 1 87.25 28 LEU B CA 1
ATOM 1555 C C . LEU B 1 28 ? 17.453 -11.766 -2.715 1 87.25 28 LEU B C 1
ATOM 1557 O O . LEU B 1 28 ? 18.422 -12.133 -3.398 1 87.25 28 LEU B O 1
ATOM 1561 N N . ILE B 1 29 ? 17.469 -10.836 -1.797 1 85.94 29 ILE B N 1
ATOM 1562 C CA . ILE B 1 29 ? 18.688 -10.039 -1.613 1 85.94 29 ILE B CA 1
ATOM 1563 C C . ILE B 1 29 ? 19.75 -10.875 -0.889 1 85.94 29 ILE B C 1
ATOM 1565 O O . ILE B 1 29 ? 20.875 -10.992 -1.354 1 85.94 29 ILE B O 1
ATOM 1569 N N . ARG B 1 30 ? 19.344 -11.562 0.106 1 91.12 30 ARG B N 1
ATOM 1570 C CA . ARG B 1 30 ? 20.312 -12.164 1.007 1 91.12 30 ARG B CA 1
ATOM 1571 C C . ARG B 1 30 ? 20.672 -13.578 0.573 1 91.12 30 ARG B C 1
ATOM 1573 O O . ARG B 1 30 ? 21.812 -14.016 0.728 1 91.12 30 ARG B O 1
ATOM 1580 N N . GLU B 1 31 ? 19.734 -14.266 0.149 1 89.06 31 GLU B N 1
ATOM 1581 C CA . GLU B 1 31 ? 19.938 -15.688 -0.146 1 89.06 31 GLU B CA 1
ATOM 1582 C C . GLU B 1 31 ? 20.266 -15.898 -1.621 1 89.06 31 GLU B C 1
ATOM 1584 O O . GLU B 1 31 ? 21 -16.828 -1.971 1 89.06 31 GLU B O 1
ATOM 1589 N N . PHE B 1 32 ? 19.781 -15.031 -2.477 1 88.62 32 PHE B N 1
ATOM 1590 C CA . PHE B 1 32 ? 19.953 -15.266 -3.906 1 88.62 32 PHE B CA 1
ATOM 1591 C C . PHE B 1 32 ? 20.875 -14.227 -4.527 1 88.62 32 PHE B C 1
ATOM 1593 O O . PHE B 1 32 ? 21.125 -14.25 -5.734 1 88.62 32 PHE B O 1
ATOM 1600 N N . GLY B 1 33 ? 21.234 -13.242 -3.789 1 89.56 33 GLY B N 1
ATOM 1601 C CA . GLY B 1 33 ? 22.266 -12.312 -4.234 1 89.56 33 GLY B CA 1
ATOM 1602 C C . GLY B 1 33 ? 21.75 -11.258 -5.191 1 89.56 33 GLY B C 1
ATOM 1603 O O . GLY B 1 33 ? 22.516 -10.648 -5.934 1 89.56 33 GLY B O 1
ATOM 1604 N N . VAL B 1 34 ? 20.453 -11.117 -5.273 1 85 34 VAL B N 1
ATOM 1605 C CA . VAL B 1 34 ? 19.875 -10.055 -6.102 1 85 34 VAL B CA 1
ATOM 1606 C C . VAL B 1 34 ? 20.25 -8.695 -5.531 1 85 34 VAL B C 1
ATOM 1608 O O . VAL B 1 34 ? 20.188 -8.477 -4.32 1 85 34 VAL B O 1
ATOM 1611 N N . ALA B 1 35 ? 20.75 -7.797 -6.379 1 86.69 35 ALA B N 1
ATOM 1612 C CA . ALA B 1 35 ? 21.062 -6.445 -5.922 1 86.69 35 ALA B CA 1
ATOM 1613 C C . ALA B 1 35 ? 19.828 -5.762 -5.34 1 86.69 35 ALA B C 1
ATOM 1615 O O . ALA B 1 35 ? 18.75 -5.801 -5.938 1 86.69 35 ALA B O 1
ATOM 1616 N N . ALA B 1 36 ? 19.922 -5.148 -4.125 1 85.44 36 ALA B N 1
ATOM 1617 C CA . ALA B 1 36 ? 18.781 -4.527 -3.438 1 85.44 36 ALA B CA 1
ATOM 1618 C C . ALA B 1 36 ? 18.156 -3.447 -4.305 1 85.44 36 ALA B C 1
ATOM 1620 O O . ALA B 1 36 ? 16.938 -3.229 -4.242 1 85.44 36 ALA B O 1
ATOM 1621 N N . GLU B 1 37 ? 18.906 -2.775 -5.172 1 82 37 GLU B N 1
ATOM 1622 C CA . GLU B 1 37 ? 18.422 -1.695 -6.023 1 82 37 GLU B CA 1
ATOM 1623 C C . GLU B 1 37 ? 17.516 -2.232 -7.133 1 82 37 GLU B C 1
ATOM 1625 O O . GLU B 1 37 ? 16.812 -1.467 -7.789 1 82 37 GLU B O 1
ATOM 1630 N N . ASP B 1 38 ? 17.547 -3.566 -7.316 1 84.94 38 ASP B N 1
ATOM 1631 C CA . ASP B 1 38 ? 16.75 -4.188 -8.367 1 84.94 38 ASP B CA 1
ATOM 1632 C C . ASP B 1 38 ? 15.477 -4.805 -7.789 1 84.94 38 ASP B C 1
ATOM 1634 O O . ASP B 1 38 ? 14.711 -5.453 -8.508 1 84.94 38 ASP B O 1
ATOM 1638 N N . VAL B 1 39 ? 15.25 -4.59 -6.453 1 88.5 39 VAL B N 1
ATOM 1639 C CA . VAL B 1 39 ? 14.086 -5.152 -5.781 1 88.5 39 VAL B CA 1
ATOM 1640 C C . VAL B 1 39 ? 13.141 -4.031 -5.352 1 88.5 39 VAL B C 1
ATOM 1642 O O . VAL B 1 39 ? 13.516 -3.172 -4.547 1 88.5 39 VAL B O 1
ATOM 1645 N N . PHE B 1 40 ? 11.961 -3.992 -5.957 1 88.31 40 PHE B N 1
ATOM 1646 C CA . PHE B 1 40 ? 10.914 -3.043 -5.598 1 88.31 40 PHE B CA 1
ATOM 1647 C C . PHE B 1 40 ? 9.75 -3.754 -4.926 1 88.31 40 PHE B C 1
ATOM 1649 O O . PHE B 1 40 ? 9.195 -4.707 -5.477 1 88.31 40 PHE B O 1
ATOM 1656 N N . GLU B 1 41 ? 9.344 -3.299 -3.754 1 90.62 41 GLU B N 1
ATOM 1657 C CA . GLU B 1 41 ? 8.305 -3.961 -2.971 1 90.62 41 GLU B CA 1
ATOM 1658 C C . GLU B 1 41 ? 6.953 -3.285 -3.166 1 90.62 41 GLU B C 1
ATOM 1660 O O . GLU B 1 41 ? 6.883 -2.064 -3.322 1 90.62 41 GLU B O 1
ATOM 1665 N N . GLU B 1 42 ? 5.91 -3.975 -3.246 1 89 42 GLU B N 1
ATOM 1666 C CA . GLU B 1 42 ? 4.531 -3.602 -2.934 1 89 42 GLU B CA 1
ATOM 1667 C C . GLU B 1 42 ? 4.035 -4.328 -1.687 1 89 42 GLU B C 1
ATOM 1669 O O . GLU B 1 42 ? 3.781 -5.535 -1.724 1 89 42 GLU B O 1
ATOM 1674 N N . GLY B 1 43 ? 3.988 -3.58 -0.597 1 88.94 43 GLY B N 1
ATOM 1675 C CA . GLY B 1 43 ? 3.854 -4.234 0.694 1 88.94 43 GLY B CA 1
ATOM 1676 C C . GLY B 1 43 ? 2.504 -4 1.345 1 88.94 43 GLY B C 1
ATOM 1677 O O . GLY B 1 43 ? 2.307 -4.332 2.516 1 88.94 43 GLY B O 1
ATOM 1678 N N . TRP B 1 44 ? 1.542 -3.531 0.618 1 88.5 44 TRP B N 1
ATOM 1679 C CA . TRP B 1 44 ? 0.274 -3.178 1.248 1 88.5 44 TRP B CA 1
ATOM 1680 C C . TRP B 1 44 ? -0.771 -4.266 1.015 1 88.5 44 TRP B C 1
ATOM 1682 O O . TRP B 1 44 ? -1.713 -4.406 1.798 1 88.5 44 TRP B O 1
ATOM 1692 N N . SER B 1 45 ? -0.636 -4.996 -0.051 1 88.81 45 SER B N 1
ATOM 1693 C CA . SER B 1 45 ? -1.705 -5.895 -0.478 1 88.81 45 SER B CA 1
ATOM 1694 C C . SER B 1 45 ? -1.899 -7.035 0.514 1 88.81 45 SER B C 1
ATOM 1696 O O . SER B 1 45 ? -0.929 -7.551 1.07 1 88.81 45 SER B O 1
ATOM 1698 N N . LEU B 1 46 ? -3.129 -7.355 0.693 1 83.75 46 LEU B N 1
ATOM 1699 C CA . LEU B 1 46 ? -3.508 -8.461 1.564 1 83.75 46 LEU B CA 1
ATOM 1700 C C . LEU B 1 46 ? -3.973 -9.664 0.747 1 83.75 46 LEU B C 1
ATOM 1702 O O . LEU B 1 46 ? -4.219 -10.734 1.299 1 83.75 46 LEU B O 1
ATOM 1706 N N . ASP B 1 47 ? -4.145 -9.555 -0.556 1 79.12 47 ASP B N 1
ATOM 1707 C CA . ASP B 1 47 ? -4.535 -10.641 -1.455 1 79.12 47 ASP B CA 1
ATOM 1708 C C . ASP B 1 47 ? -3.992 -10.398 -2.863 1 79.12 47 ASP B C 1
ATOM 1710 O O . ASP B 1 47 ? -3.383 -9.367 -3.135 1 79.12 47 ASP B O 1
ATOM 1714 N N . THR B 1 48 ? -4.184 -11.352 -3.725 1 79.44 48 THR B N 1
ATOM 1715 C CA . THR B 1 48 ? -3.566 -11.336 -5.047 1 79.44 48 THR B CA 1
ATOM 1716 C C . THR B 1 48 ? -4.207 -10.266 -5.926 1 79.44 48 THR B C 1
ATOM 1718 O O . THR B 1 48 ? -3.531 -9.656 -6.758 1 79.44 48 THR B O 1
ATOM 1721 N N . VAL B 1 49 ? -5.492 -9.977 -5.734 1 77.62 49 VAL B N 1
ATOM 1722 C CA . VAL B 1 49 ? -6.172 -8.969 -6.539 1 77.62 49 VAL B CA 1
ATOM 1723 C C . VAL B 1 49 ? -5.551 -7.594 -6.285 1 77.62 49 VAL B C 1
ATOM 1725 O O . VAL B 1 49 ? -5.156 -6.898 -7.223 1 77.62 49 VAL B O 1
ATOM 1728 N N . ALA B 1 50 ? -5.461 -7.258 -5.02 1 85.44 50 ALA B N 1
ATOM 1729 C CA . ALA B 1 50 ? -4.852 -5.977 -4.668 1 85.44 50 ALA B CA 1
ATOM 1730 C C . ALA B 1 50 ? -3.375 -5.953 -5.043 1 85.44 50 ALA B C 1
ATOM 1732 O O . ALA B 1 50 ? -2.842 -4.91 -5.422 1 85.44 50 ALA B O 1
ATOM 1733 N N . ASN B 1 51 ? -2.719 -7.066 -4.883 1 87.06 51 ASN B N 1
ATOM 1734 C CA . ASN B 1 51 ? -1.319 -7.141 -5.289 1 87.06 51 ASN B CA 1
ATOM 1735 C C . ASN B 1 51 ? -1.132 -6.695 -6.734 1 87.06 51 ASN B C 1
ATOM 1737 O O . ASN B 1 51 ? -0.26 -5.875 -7.031 1 87.06 51 ASN B O 1
ATOM 1741 N N . ALA B 1 52 ? -1.993 -7.242 -7.613 1 82.12 52 ALA B N 1
ATOM 1742 C CA . ALA B 1 52 ? -1.919 -6.895 -9.031 1 82.12 52 ALA B CA 1
ATOM 1743 C C . ALA B 1 52 ? -2.217 -5.41 -9.242 1 82.12 52 ALA B C 1
ATOM 1745 O O . ALA B 1 52 ? -1.474 -4.719 -9.945 1 82.12 52 ALA B O 1
ATOM 1746 N N . TYR B 1 53 ? -3.305 -4.918 -8.609 1 83.81 53 TYR B N 1
ATOM 1747 C CA . TYR B 1 53 ? -3.701 -3.523 -8.773 1 83.81 53 TYR B CA 1
ATOM 1748 C C . TYR B 1 53 ? -2.611 -2.586 -8.266 1 83.81 53 TYR B C 1
ATOM 1750 O O . TYR B 1 53 ? -2.229 -1.639 -8.961 1 83.81 53 TYR B O 1
ATOM 1758 N N . LEU B 1 54 ? -2.139 -2.836 -7.062 1 92.62 54 LEU B N 1
ATOM 1759 C CA . LEU B 1 54 ? -1.169 -1.95 -6.43 1 92.62 54 LEU B CA 1
ATOM 1760 C C . LEU B 1 54 ? 0.172 -2.002 -7.152 1 92.62 54 LEU B C 1
ATOM 1762 O O . LEU B 1 54 ? 0.842 -0.979 -7.305 1 92.62 54 LEU B O 1
ATOM 1766 N N . LEU B 1 55 ? 0.581 -3.166 -7.539 1 87.81 55 LEU B N 1
ATOM 1767 C CA . LEU B 1 55 ? 1.78 -3.268 -8.359 1 87.81 55 LEU B CA 1
ATOM 1768 C C . LEU B 1 55 ? 1.673 -2.375 -9.594 1 87.81 55 LEU B C 1
ATOM 1770 O O . LEU B 1 55 ? 2.598 -1.62 -9.898 1 87.81 55 LEU B O 1
ATOM 1774 N N . ARG B 1 56 ? 0.59 -2.465 -10.219 1 83.12 56 ARG B N 1
ATOM 1775 C CA . ARG B 1 56 ? 0.411 -1.694 -11.445 1 83.12 56 ARG B CA 1
ATOM 1776 C C . ARG B 1 56 ? 0.392 -0.197 -11.156 1 83.12 56 ARG B C 1
ATOM 1778 O O . ARG B 1 56 ? 1.152 0.566 -11.758 1 83.12 56 ARG B O 1
ATOM 1785 N N . ALA B 1 57 ? -0.437 0.184 -10.25 1 87.75 57 ALA B N 1
ATOM 1786 C CA . ALA B 1 57 ? -0.659 1.599 -9.969 1 87.75 57 ALA B CA 1
ATOM 1787 C C . ALA B 1 57 ? 0.608 2.256 -9.43 1 87.75 57 ALA B C 1
ATOM 1789 O O . ALA B 1 57 ? 0.98 3.35 -9.859 1 87.75 57 ALA B O 1
ATOM 1790 N N . ILE B 1 58 ? 1.279 1.524 -8.555 1 90.62 58 ILE B N 1
ATOM 1791 C CA . ILE B 1 58 ? 2.363 2.137 -7.793 1 90.62 58 ILE B CA 1
ATOM 1792 C C . ILE B 1 58 ? 3.662 2.062 -8.594 1 90.62 58 ILE B C 1
ATOM 1794 O O . ILE B 1 58 ? 4.5 2.963 -8.516 1 90.62 58 ILE B O 1
ATOM 1798 N N . HIS B 1 59 ? 3.781 0.96 -9.359 1 87.19 59 HIS B N 1
ATOM 1799 C CA . HIS B 1 59 ? 5.098 0.741 -9.945 1 87.19 59 HIS B CA 1
ATOM 1800 C C . HIS B 1 59 ? 5.023 0.75 -11.469 1 87.19 59 HIS B C 1
ATOM 1802 O O . HIS B 1 59 ? 5.566 1.646 -12.117 1 87.19 59 HIS B O 1
ATOM 1808 N N . THR B 1 60 ? 4.312 -0.186 -12.062 1 83.81 60 THR B N 1
ATOM 1809 C CA . THR B 1 60 ? 4.559 -0.482 -13.469 1 83.81 60 THR B CA 1
ATOM 1810 C C . THR B 1 60 ? 4.031 0.641 -14.359 1 83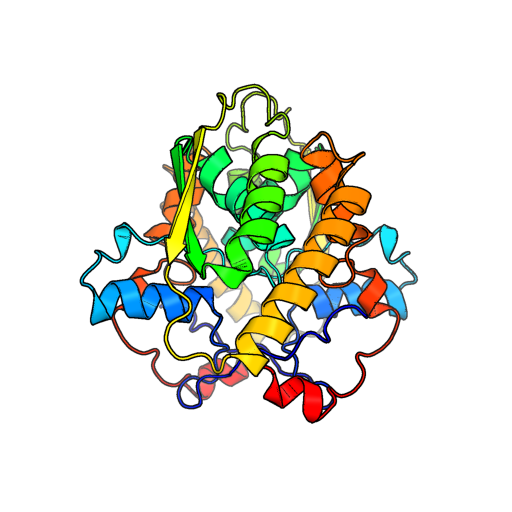.81 60 THR B C 1
ATOM 1812 O O . THR B 1 60 ? 4.676 1.021 -15.336 1 83.81 60 THR B O 1
ATOM 1815 N N . ASP B 1 61 ? 2.838 1.161 -14.039 1 82.69 61 ASP B N 1
ATOM 1816 C CA . ASP B 1 61 ? 2.316 2.271 -14.836 1 82.69 61 ASP B CA 1
ATOM 1817 C C . ASP B 1 61 ? 3.225 3.494 -14.727 1 82.69 61 ASP B C 1
ATOM 1819 O O . ASP B 1 61 ? 3.439 4.199 -15.719 1 82.69 61 ASP B O 1
ATOM 1823 N N . VAL B 1 62 ? 3.686 3.654 -13.57 1 82.94 62 VAL B N 1
ATOM 1824 C CA . VAL B 1 62 ? 4.469 4.855 -13.297 1 82.94 62 VAL B CA 1
ATOM 1825 C C . VAL B 1 62 ? 5.867 4.707 -13.891 1 82.94 62 VAL B C 1
ATOM 1827 O O . VAL B 1 62 ? 6.383 5.629 -14.531 1 82.94 62 VAL B O 1
ATOM 1830 N N . ALA B 1 63 ? 6.484 3.541 -13.719 1 76 63 ALA B N 1
ATOM 1831 C CA . ALA B 1 63 ? 7.871 3.309 -14.117 1 76 63 ALA B CA 1
ATOM 1832 C C . ALA B 1 63 ? 7.965 2.977 -15.602 1 76 63 ALA B C 1
ATOM 1834 O O . ALA B 1 63 ? 9.055 2.996 -16.188 1 76 63 ALA B O 1
ATOM 1835 N N . GLY B 1 64 ? 6.848 2.604 -16.188 1 77.56 64 GLY B N 1
ATOM 1836 C CA . GLY B 1 64 ? 6.852 2.221 -17.578 1 77.56 64 GLY B CA 1
ATOM 1837 C C . GLY B 1 64 ? 7.316 0.793 -17.812 1 77.56 64 GLY B C 1
ATOM 1838 O O . GLY B 1 64 ? 7.863 0.472 -18.859 1 77.56 64 GLY B O 1
ATOM 1839 N N . TRP B 1 65 ? 7.293 -0.029 -16.766 1 77.44 65 TRP B N 1
ATOM 1840 C CA . TRP B 1 65 ? 7.582 -1.45 -16.938 1 77.44 65 TRP B CA 1
ATOM 1841 C C . TRP B 1 65 ? 6.426 -2.166 -17.625 1 77.44 65 TRP B C 1
ATOM 1843 O O . TRP B 1 65 ? 5.352 -2.328 -17.047 1 77.44 65 TRP B O 1
ATOM 1853 N N . ARG B 1 66 ? 6.641 -2.672 -18.844 1 82 66 ARG B N 1
ATOM 1854 C CA . ARG B 1 66 ? 5.527 -3.152 -19.656 1 82 66 ARG B CA 1
ATOM 1855 C C . ARG B 1 66 ? 5.637 -4.652 -19.891 1 82 66 ARG B C 1
ATOM 1857 O O . ARG B 1 66 ? 4.68 -5.285 -20.359 1 82 66 ARG B O 1
ATOM 1864 N N . THR B 1 67 ? 6.785 -5.227 -19.578 1 82.06 67 THR B N 1
ATOM 1865 C CA . THR B 1 67 ? 6.977 -6.668 -19.672 1 82.06 67 THR B CA 1
ATOM 1866 C C . THR B 1 67 ? 7.113 -7.285 -18.281 1 82.06 67 THR B C 1
ATOM 1868 O O . THR B 1 67 ? 8.023 -6.938 -17.531 1 82.06 67 THR B O 1
ATOM 1871 N N . LEU B 1 68 ? 6.109 -8.125 -17.953 1 85.81 68 LEU B N 1
ATOM 1872 C CA . LEU B 1 68 ? 6.09 -8.75 -16.641 1 85.81 68 LEU B CA 1
ATOM 1873 C C . LEU B 1 68 ? 6.191 -10.266 -16.75 1 85.81 68 LEU B C 1
ATOM 1875 O O . LEU B 1 68 ? 5.559 -10.867 -17.625 1 85.81 68 LEU B O 1
ATOM 1879 N N . ILE B 1 69 ? 6.977 -10.812 -15.906 1 84.5 69 ILE B N 1
ATOM 1880 C CA . ILE B 1 69 ? 6.973 -12.242 -15.625 1 84.5 69 ILE B CA 1
ATOM 1881 C C . ILE B 1 69 ? 6.445 -12.484 -14.211 1 84.5 69 ILE B C 1
ATOM 1883 O O . ILE B 1 69 ? 7.008 -11.977 -13.234 1 84.5 69 ILE B O 1
ATOM 1887 N N . VAL B 1 70 ? 5.332 -13.172 -14.117 1 84.56 70 VAL B N 1
ATOM 1888 C CA . VAL B 1 70 ? 4.738 -13.5 -12.828 1 84.56 70 VAL B CA 1
ATOM 1889 C C . VAL B 1 70 ? 5.152 -14.914 -12.414 1 84.56 70 VAL B C 1
ATOM 1891 O O . VAL B 1 70 ? 4.922 -15.875 -13.156 1 84.56 70 VAL B O 1
ATOM 1894 N N . VAL B 1 71 ? 5.844 -15 -11.227 1 82.75 71 VAL B N 1
ATOM 1895 C CA . VAL B 1 71 ? 6.301 -16.281 -10.695 1 82.75 71 VAL B CA 1
ATOM 1896 C C . VAL B 1 71 ? 5.484 -16.641 -9.453 1 82.75 71 VAL B C 1
ATOM 1898 O O . VAL B 1 71 ? 5.363 -15.844 -8.523 1 82.75 71 VAL B O 1
ATOM 1901 N N . ASN B 1 72 ? 4.801 -17.688 -9.461 1 76.62 72 ASN B N 1
ATOM 1902 C CA . ASN B 1 72 ? 3.99 -18.172 -8.352 1 76.62 72 ASN B CA 1
ATOM 1903 C C . ASN B 1 72 ? 3.953 -19.703 -8.305 1 76.62 72 ASN B C 1
ATOM 1905 O O . ASN B 1 72 ? 4.449 -20.359 -9.219 1 76.62 72 ASN B O 1
ATOM 1909 N N . ASN B 1 73 ? 3.5 -20.188 -7.203 1 67.5 73 ASN B N 1
ATOM 1910 C CA . ASN B 1 73 ? 3.281 -21.625 -7.102 1 67.5 73 ASN B CA 1
ATOM 1911 C C . ASN B 1 73 ? 2.256 -22.109 -8.125 1 67.5 73 ASN B C 1
ATOM 1913 O O . ASN B 1 73 ? 1.299 -21.406 -8.43 1 67.5 73 ASN B O 1
ATOM 1917 N N . ALA B 1 74 ? 2.395 -23.375 -8.539 1 63.97 74 ALA B N 1
ATOM 1918 C CA . ALA B 1 74 ? 1.55 -23.953 -9.57 1 63.97 74 ALA B CA 1
ATOM 1919 C C . ALA B 1 74 ? 0.09 -24 -9.133 1 63.97 74 ALA B C 1
ATOM 1921 O O . ALA B 1 74 ? -0.812 -23.688 -9.906 1 63.97 74 ALA B O 1
ATOM 1922 N N . PHE B 1 75 ? -0.159 -24.406 -7.887 1 62.53 75 PHE B N 1
ATOM 1923 C CA . PHE B 1 75 ? -1.531 -24.547 -7.418 1 62.53 75 PHE B CA 1
ATOM 1924 C C . PHE B 1 75 ? -2.238 -23.203 -7.367 1 62.53 75 PHE B C 1
ATOM 1926 O O . PHE B 1 75 ? -3.469 -23.141 -7.43 1 62.53 75 PHE B O 1
ATOM 1933 N N . HIS B 1 76 ? -1.429 -22.125 -7.254 1 66.56 76 HIS B N 1
ATOM 1934 C CA . HIS B 1 76 ? -1.981 -20.781 -7.125 1 66.56 76 HIS B CA 1
ATOM 1935 C C . HIS B 1 76 ? -2.043 -20.078 -8.477 1 66.56 76 HIS B C 1
ATOM 1937 O O . HIS B 1 76 ? -2.693 -19.047 -8.609 1 66.56 76 HIS B O 1
ATOM 1943 N N . MET B 1 77 ? -1.458 -20.641 -9.484 1 70.38 77 MET B N 1
ATOM 1944 C CA . MET B 1 77 ? -1.199 -19.938 -10.734 1 70.38 77 MET B CA 1
ATOM 1945 C C . MET B 1 77 ? -2.494 -19.703 -11.508 1 70.38 77 MET B C 1
ATOM 1947 O O . MET B 1 77 ? -2.678 -18.656 -12.117 1 70.38 77 MET B O 1
ATOM 1951 N N . PRO B 1 78 ? -3.398 -20.688 -11.531 1 65.12 78 PRO B N 1
ATOM 1952 C CA . PRO B 1 78 ? -4.609 -20.422 -12.312 1 65.12 78 PRO B CA 1
ATOM 1953 C C . PRO B 1 78 ? -5.324 -19.156 -11.883 1 65.12 78 PRO B C 1
ATOM 1955 O O . PRO B 1 78 ? -5.668 -18.312 -12.719 1 65.12 78 PRO B O 1
ATOM 1958 N N . ARG B 1 79 ? -5.516 -18.891 -10.586 1 63.72 79 ARG B N 1
ATOM 1959 C CA . ARG B 1 79 ? -6.148 -17.672 -10.086 1 63.72 79 ARG B CA 1
ATOM 1960 C C . ARG B 1 79 ? -5.254 -16.453 -10.312 1 63.72 79 ARG B C 1
ATOM 1962 O O . ARG B 1 79 ? -5.734 -15.391 -10.703 1 63.72 79 ARG B O 1
ATOM 1969 N N . THR B 1 80 ? -3.977 -16.688 -10.023 1 73.25 80 THR B N 1
ATOM 1970 C CA . THR B 1 80 ? -3.018 -15.602 -10.211 1 73.25 80 THR B CA 1
ATOM 1971 C C . THR B 1 80 ? -3.018 -15.125 -11.656 1 73.25 80 THR B C 1
ATOM 1973 O O . THR B 1 80 ? -3.061 -13.922 -11.922 1 73.25 80 THR B O 1
ATOM 1976 N N . ARG B 1 81 ? -3.045 -16.109 -12.586 1 69.75 81 ARG B N 1
ATOM 1977 C CA . ARG B 1 81 ? -3.053 -15.789 -14.008 1 69.75 81 ARG B CA 1
ATOM 1978 C C . ARG B 1 81 ? -4.301 -14.992 -14.383 1 69.75 81 ARG B C 1
ATOM 1980 O O . ARG B 1 81 ? -4.207 -13.961 -15.047 1 69.75 81 ARG B O 1
ATOM 1987 N N . ALA B 1 82 ? -5.434 -15.43 -13.984 1 65.62 82 ALA B N 1
ATOM 1988 C CA . ALA B 1 82 ? -6.695 -14.758 -14.297 1 65.62 82 ALA B CA 1
ATOM 1989 C C . ALA B 1 82 ? -6.703 -13.328 -13.766 1 65.62 82 ALA B C 1
ATOM 1991 O O . ALA B 1 82 ? -7.156 -12.406 -14.453 1 65.62 82 ALA B O 1
ATOM 1992 N N . ILE B 1 83 ? -6.223 -13.07 -12.539 1 67 83 ILE B N 1
ATOM 1993 C CA . ILE B 1 83 ? -6.215 -11.766 -11.883 1 67 83 ILE B CA 1
ATOM 1994 C C . ILE B 1 83 ? -5.27 -10.828 -12.625 1 67 83 ILE B C 1
ATOM 1996 O O . ILE B 1 83 ? -5.652 -9.711 -12.977 1 67 83 ILE B O 1
ATOM 2000 N N . PHE B 1 84 ? -4.035 -11.305 -12.844 1 76.19 84 PHE B N 1
ATOM 2001 C CA . PHE B 1 84 ? -3.039 -10.453 -13.484 1 76.19 84 PHE B CA 1
ATOM 2002 C C . PHE B 1 84 ? -3.434 -10.148 -14.922 1 76.19 84 PHE B C 1
ATOM 2004 O O . PHE B 1 84 ? -3.277 -9.016 -15.383 1 76.19 84 PHE B O 1
ATOM 2011 N N .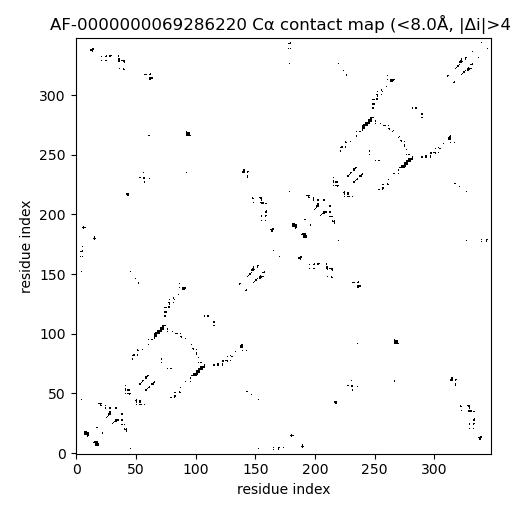 GLU B 1 85 ? -3.963 -11.109 -15.672 1 67.88 85 GLU B N 1
ATOM 2012 C CA . GLU B 1 85 ? -4.414 -10.852 -17.031 1 67.88 85 GLU B CA 1
ATOM 2013 C C . GLU B 1 85 ? -5.52 -9.805 -17.062 1 67.88 85 GLU B C 1
ATOM 2015 O O . GLU B 1 85 ? -5.504 -8.898 -17.906 1 67.88 85 GLU B O 1
ATOM 2020 N N . LYS B 1 86 ? -6.457 -9.914 -16.172 1 64.38 86 LYS B N 1
ATOM 2021 C CA . LYS B 1 86 ? -7.543 -8.938 -16.094 1 64.38 86 LYS B CA 1
ATOM 2022 C C . LYS B 1 86 ? -7.008 -7.543 -15.773 1 64.38 86 LYS B C 1
ATOM 2024 O O . LYS B 1 86 ? -7.242 -6.594 -16.531 1 64.38 86 LYS B O 1
ATOM 2029 N N . VAL B 1 87 ? -6.316 -7.414 -14.641 1 67.38 87 VAL B N 1
ATOM 2030 C CA . VAL B 1 87 ? -5.871 -6.113 -14.148 1 67.38 87 VAL B CA 1
ATOM 2031 C C . VAL B 1 87 ? -4.973 -5.445 -15.18 1 67.38 87 VAL B C 1
ATOM 2033 O O . VAL B 1 87 ? -5.102 -4.246 -15.438 1 67.38 87 VAL B O 1
ATOM 2036 N N . PHE B 1 88 ? -4.113 -6.188 -15.805 1 74.94 88 PHE B N 1
ATOM 2037 C CA . PHE B 1 88 ? -3.115 -5.605 -16.688 1 74.94 88 PHE B CA 1
ATOM 2038 C C . PHE B 1 88 ? -3.664 -5.461 -18.109 1 74.94 88 PHE B C 1
ATOM 2040 O O . PHE B 1 88 ? -3.014 -4.871 -18.969 1 74.94 88 PHE B O 1
ATOM 2047 N N . SER B 1 89 ? -4.828 -5.941 -18.344 1 66.31 89 SER B N 1
ATOM 2048 C CA . SER B 1 89 ? -5.492 -5.691 -19.625 1 66.31 89 SER B CA 1
ATOM 2049 C C . SER B 1 89 ? -6.328 -4.414 -19.562 1 66.31 89 SER B C 1
ATOM 2051 O O . SER B 1 89 ? -6.762 -3.906 -20.594 1 66.31 89 SER B O 1
ATOM 2053 N N . LEU B 1 90 ? -6.625 -4.012 -18.344 1 63.34 90 LEU B N 1
ATOM 2054 C CA . LEU B 1 90 ? -7.469 -2.832 -18.188 1 63.34 90 LEU B CA 1
ATOM 2055 C C . LEU B 1 90 ? -6.809 -1.608 -18.812 1 63.34 90 LEU B C 1
ATOM 2057 O O . LEU B 1 90 ? -5.59 -1.449 -18.75 1 63.34 90 LEU B O 1
ATOM 2061 N N . GLN B 1 91 ? -7.551 -0.766 -19.594 1 54.56 91 GLN B N 1
ATOM 2062 C CA . GLN B 1 91 ? -7.055 0.429 -20.266 1 54.56 91 GLN B CA 1
ATOM 2063 C C . GLN B 1 91 ? -6.383 1.379 -19.281 1 54.56 91 GLN B C 1
ATOM 2065 O O . GLN B 1 91 ? -6.926 1.646 -18.203 1 54.56 91 GLN B O 1
ATOM 2070 N N . PRO B 1 92 ? -5.07 1.331 -19.516 1 50.59 92 PRO B N 1
ATOM 2071 C CA . PRO B 1 92 ? -4.289 2.205 -18.641 1 50.59 92 PRO B CA 1
ATOM 2072 C C . PRO B 1 92 ? -4.75 3.66 -18.688 1 50.59 92 PRO B C 1
ATOM 2074 O O . PRO B 1 92 ? -5.574 4.02 -19.547 1 50.59 92 PRO B O 1
ATOM 2077 N N . LEU B 1 93 ? -4.176 4.352 -17.766 1 50.69 93 LEU B N 1
ATOM 2078 C CA . LEU B 1 93 ? -4.129 5.793 -17.984 1 50.69 93 LEU B CA 1
ATOM 2079 C C . LEU B 1 93 ? -3.59 6.117 -19.359 1 50.69 93 LEU B C 1
ATOM 2081 O O . LEU B 1 93 ? -2.799 5.352 -19.922 1 50.69 93 LEU B O 1
ATOM 2085 N N . PRO B 1 94 ? -4.312 6.73 -20.234 1 45.81 94 PRO B N 1
ATOM 2086 C CA . PRO B 1 94 ? -4.047 6.949 -21.656 1 45.81 94 PRO B CA 1
ATOM 2087 C C . PRO B 1 94 ? -2.584 6.719 -22.031 1 45.81 94 PRO B C 1
ATOM 2089 O O . PRO B 1 94 ? -2.293 6.238 -23.125 1 45.81 94 PRO B O 1
ATOM 2092 N N . GLU B 1 95 ? -1.748 7.254 -21.312 1 46.59 95 GLU B N 1
ATOM 2093 C CA . GLU B 1 95 ? -0.382 7.129 -21.812 1 46.59 95 GLU B CA 1
ATOM 2094 C C . GLU B 1 95 ? 0.178 5.734 -21.547 1 46.59 95 GLU B C 1
ATOM 2096 O O . GLU B 1 95 ? 1.305 5.43 -21.953 1 46.59 95 GLU B O 1
ATOM 2101 N N . ALA B 1 96 ? -0.557 4.918 -20.875 1 51.69 96 ALA B N 1
ATOM 2102 C CA . ALA B 1 96 ? 0.143 3.693 -20.5 1 51.69 96 ALA B CA 1
ATOM 2103 C C . ALA B 1 96 ? 0.081 2.658 -21.625 1 51.69 96 ALA B C 1
ATOM 2105 O O . ALA B 1 96 ? -0.916 2.574 -22.344 1 51.69 96 ALA B O 1
ATOM 2106 N N . GLY B 1 97 ? 1.091 2.398 -22.438 1 55.97 97 GLY B N 1
ATOM 2107 C CA . GLY B 1 97 ? 1.263 1.362 -23.438 1 55.97 97 GLY B CA 1
ATOM 2108 C C . GLY B 1 97 ? 0.7 0.019 -23.016 1 55.97 97 GLY B C 1
ATOM 2109 O O . GLY B 1 97 ? 0.195 -0.125 -21.891 1 55.97 97 GLY B O 1
ATOM 2110 N N . GLU B 1 98 ? 0.648 -0.93 -24.031 1 58.59 98 GLU B N 1
ATOM 2111 C CA . GLU B 1 98 ? 0.125 -2.273 -23.797 1 58.59 98 GLU B CA 1
ATOM 2112 C C . GLU B 1 98 ? 1.078 -3.096 -22.938 1 58.59 98 GLU B C 1
ATOM 2114 O O . GLU B 1 98 ? 2.293 -2.896 -22.984 1 58.59 98 GLU B O 1
ATOM 2119 N N . TYR B 1 99 ? 0.53 -3.85 -22 1 54.5 99 TYR B N 1
ATOM 2120 C CA . TYR B 1 99 ? 1.32 -4.754 -21.188 1 54.5 99 TYR B CA 1
ATOM 2121 C C . TYR B 1 99 ? 1.473 -6.113 -21.844 1 54.5 99 TYR B C 1
ATOM 2123 O O . TYR B 1 99 ? 0.557 -6.582 -22.531 1 54.5 99 TYR B O 1
ATOM 2131 N N . SER B 1 100 ? 2.689 -6.738 -21.828 1 61.03 100 SER B N 1
ATOM 2132 C CA . SER B 1 100 ? 2.953 -8.156 -22.031 1 61.03 100 SER B CA 1
ATOM 2133 C C . SER B 1 100 ? 3.191 -8.867 -20.703 1 61.03 100 SER B C 1
ATOM 2135 O O . SER B 1 100 ? 4.141 -8.555 -19.984 1 61.03 100 SER B O 1
ATOM 2137 N N . VAL B 1 101 ? 2.199 -9.633 -20.328 1 54.34 101 VAL B N 1
ATOM 2138 C CA . VAL B 1 101 ? 2.303 -10.344 -19.062 1 54.34 101 VAL B CA 1
ATOM 2139 C C . VAL B 1 101 ? 2.521 -11.836 -19.312 1 54.34 101 VAL B C 1
ATOM 2141 O O . VAL B 1 101 ? 1.759 -12.461 -20.062 1 54.34 101 VAL B O 1
ATOM 2144 N N . SER B 1 102 ? 3.625 -12.516 -18.906 1 63.75 102 SER B N 1
ATOM 2145 C CA . SER B 1 102 ? 3.879 -13.953 -18.953 1 63.75 102 SER B CA 1
ATOM 2146 C C . SER B 1 102 ? 3.898 -14.547 -17.547 1 63.75 102 SER B C 1
ATOM 2148 O O . SER B 1 102 ? 3.98 -13.82 -16.562 1 63.75 102 SER B O 1
ATOM 2150 N N . PHE B 1 103 ? 3.652 -15.875 -17.406 1 60.44 103 PHE B N 1
ATOM 2151 C CA . PHE B 1 103 ? 3.484 -16.562 -16.125 1 60.44 103 PHE B CA 1
ATOM 2152 C C . PHE B 1 103 ? 4.434 -17.75 -16.031 1 60.44 103 PHE B C 1
ATOM 2154 O O . PHE B 1 103 ? 4.605 -18.5 -16.984 1 60.44 103 PHE B O 1
ATOM 2161 N N . VAL B 1 104 ? 5.184 -17.891 -14.953 1 60.75 104 VAL B N 1
ATOM 2162 C CA . VAL B 1 104 ? 6.047 -19.031 -14.633 1 60.75 104 VAL B CA 1
ATOM 2163 C C . VAL B 1 104 ? 5.539 -19.719 -13.367 1 60.75 104 VAL B C 1
ATOM 2165 O O . VAL B 1 104 ? 5.422 -19.078 -12.312 1 60.75 104 VAL B O 1
ATOM 2168 N N . GLU B 1 105 ? 5.141 -20.984 -13.414 1 59.03 105 GLU B N 1
ATOM 2169 C CA . GLU B 1 105 ? 4.676 -21.781 -12.281 1 59.03 105 GLU B CA 1
ATOM 2170 C C . GLU B 1 105 ? 5.844 -22.469 -11.57 1 59.03 105 GLU B C 1
ATOM 2172 O O . GLU B 1 105 ? 6.762 -22.969 -12.227 1 59.03 105 GLU B O 1
ATOM 2177 N N . VAL B 1 106 ? 5.961 -22.281 -10.297 1 62.12 106 VAL B N 1
ATOM 2178 C CA . VAL B 1 106 ? 6.922 -23.031 -9.5 1 62.12 106 VAL B CA 1
ATOM 2179 C C . VAL B 1 106 ? 6.246 -24.266 -8.898 1 62.12 106 VAL B C 1
ATOM 2181 O O . VAL B 1 106 ? 5.086 -24.203 -8.484 1 62.12 106 VAL B O 1
ATOM 2184 N N . PRO B 1 107 ? 6.902 -25.344 -8.898 1 60.81 107 PRO B N 1
ATOM 2185 C CA . PRO B 1 107 ? 6.297 -26.562 -8.352 1 60.81 107 PRO B CA 1
ATOM 2186 C C . PRO B 1 107 ? 5.887 -26.406 -6.887 1 60.81 107 PRO B C 1
ATOM 2188 O O . PRO B 1 107 ? 6.516 -25.656 -6.137 1 60.81 107 PRO B O 1
ATOM 2191 N N . ASP B 1 108 ? 4.777 -26.922 -6.504 1 57.72 108 ASP B N 1
ATOM 2192 C CA . ASP B 1 108 ? 4.238 -26.953 -5.148 1 57.72 108 ASP B CA 1
ATOM 2193 C C . ASP B 1 108 ? 5 -27.938 -4.27 1 57.72 108 ASP B C 1
ATOM 2195 O O . ASP B 1 108 ? 4.449 -28.953 -3.854 1 57.72 108 ASP B O 1
ATOM 2199 N N . GLU B 1 109 ? 6.254 -27.703 -4.254 1 59.22 109 GLU B N 1
ATOM 2200 C CA . GLU B 1 109 ? 7.047 -28.688 -3.518 1 59.22 109 GLU B CA 1
ATOM 2201 C C . GLU B 1 109 ? 6.746 -28.625 -2.023 1 59.22 109 GLU B C 1
ATOM 2203 O O . GLU B 1 109 ? 6.527 -27.547 -1.469 1 59.22 109 GLU B O 1
ATOM 2208 N N . GLY B 1 110 ? 6.598 -29.719 -1.446 1 61.75 110 GLY B N 1
ATOM 2209 C CA . GLY B 1 110 ? 6.516 -29.844 0 1 61.75 110 GLY B CA 1
ATOM 2210 C C . GLY B 1 110 ? 5.09 -29.875 0.517 1 61.75 110 GLY B C 1
ATOM 2211 O O . GLY B 1 110 ? 4.863 -30 1.722 1 61.75 110 GLY B O 1
ATOM 2212 N N . LEU B 1 111 ? 4.199 -29.812 -0.347 1 62.09 111 LEU B N 1
ATOM 2213 C CA . LEU B 1 111 ? 2.822 -29.844 0.139 1 62.09 111 LEU B CA 1
ATOM 2214 C C . LEU B 1 111 ? 2.252 -31.266 0.067 1 62.09 111 LEU B C 1
ATOM 2216 O O . LEU B 1 111 ? 2.463 -31.969 -0.919 1 62.09 111 LEU B O 1
ATOM 2220 N N . GLU B 1 112 ? 1.718 -31.578 1.194 1 70.44 112 GLU B N 1
ATOM 2221 C CA . GLU B 1 112 ? 0.998 -32.844 1.196 1 70.44 112 GLU B CA 1
ATOM 2222 C C . GLU B 1 112 ? -0.122 -32.844 0.16 1 70.44 112 GLU B C 1
ATOM 2224 O O . GLU B 1 112 ? -0.777 -31.828 -0.056 1 70.44 112 GLU B O 1
ATOM 2229 N N . PRO B 1 113 ? -0.269 -34 -0.465 1 75.25 113 PRO B N 1
ATOM 2230 C CA . PRO B 1 113 ? -1.261 -34.094 -1.539 1 75.25 113 PRO B CA 1
ATOM 2231 C C . PRO B 1 113 ? -2.635 -33.562 -1.122 1 75.25 113 PRO B C 1
ATOM 2233 O O . PRO B 1 113 ? -3.311 -32.906 -1.905 1 75.25 113 PRO B O 1
ATOM 2236 N N . GLU B 1 114 ? -3.021 -33.906 0.072 1 74 114 GLU B N 1
ATOM 2237 C CA . GLU B 1 114 ? -4.336 -33.469 0.536 1 74 114 GLU B CA 1
ATOM 2238 C C . GLU B 1 114 ? -4.398 -31.953 0.691 1 74 114 GLU B C 1
ATOM 2240 O O . GLU B 1 114 ? -5.41 -31.328 0.363 1 74 114 GLU B O 1
ATOM 2245 N N . VAL B 1 115 ? -3.314 -31.484 1.149 1 68.94 115 VAL B N 1
ATOM 2246 C CA . VAL B 1 115 ? -3.227 -30.031 1.319 1 68.94 115 VAL B CA 1
ATOM 2247 C C . VAL B 1 115 ? -3.234 -29.359 -0.047 1 68.94 115 VAL B C 1
ATOM 2249 O O . VAL B 1 115 ? -3.934 -28.359 -0.248 1 68.94 115 VAL B O 1
ATOM 2252 N N . LEU B 1 116 ? -2.504 -30 -0.895 1 68.38 116 LEU B N 1
ATOM 2253 C CA . LEU B 1 116 ? -2.449 -29.453 -2.25 1 68.38 116 LEU B CA 1
ATOM 2254 C C . LEU B 1 116 ? -3.824 -29.484 -2.904 1 68.38 116 LEU B C 1
ATOM 2256 O O . LEU B 1 116 ? -4.227 -28.531 -3.562 1 68.38 116 LEU B O 1
ATOM 2260 N N . ALA B 1 117 ? -4.5 -30.594 -2.754 1 74.5 117 ALA B N 1
ATOM 2261 C CA . ALA B 1 117 ? -5.836 -30.719 -3.328 1 74.5 117 ALA B CA 1
ATOM 2262 C C . ALA B 1 117 ? -6.785 -29.672 -2.748 1 74.5 117 ALA B C 1
ATOM 2264 O O . ALA B 1 117 ? -7.566 -29.062 -3.48 1 74.5 117 ALA B O 1
ATOM 2265 N N . ALA B 1 118 ? -6.699 -29.516 -1.493 1 70.5 118 ALA B N 1
ATOM 2266 C CA . ALA B 1 118 ? -7.559 -28.531 -0.833 1 70.5 118 ALA B CA 1
ATOM 2267 C C . ALA B 1 118 ? -7.254 -27.109 -1.321 1 70.5 118 ALA B C 1
ATOM 2269 O O . ALA B 1 118 ? -8.172 -26.328 -1.57 1 70.5 118 ALA B O 1
ATOM 2270 N N . ARG B 1 119 ? -6.023 -26.922 -1.479 1 65.31 119 ARG B N 1
ATOM 2271 C CA . ARG B 1 119 ? -5.605 -25.609 -1.951 1 65.31 119 ARG B CA 1
ATOM 2272 C C . ARG B 1 119 ? -6.039 -25.375 -3.395 1 65.31 119 ARG B C 1
ATOM 2274 O O . ARG B 1 119 ? -6.492 -24.297 -3.75 1 65.31 119 ARG B O 1
ATOM 2281 N N . THR B 1 120 ? -5.836 -26.391 -4.148 1 66.62 120 THR B N 1
ATOM 2282 C CA . THR B 1 120 ? -6.23 -26.297 -5.547 1 66.62 120 THR B CA 1
ATOM 2283 C C . THR B 1 120 ? -7.73 -26.047 -5.672 1 66.62 120 THR B C 1
ATOM 2285 O O . THR B 1 120 ? -8.156 -25.219 -6.477 1 66.62 120 THR B O 1
ATOM 2288 N N . ALA B 1 121 ? -8.508 -26.75 -4.902 1 72.31 121 ALA B N 1
ATOM 2289 C CA . ALA B 1 121 ? -9.961 -26.578 -4.922 1 72.31 121 ALA B CA 1
ATOM 2290 C C . ALA B 1 121 ? -10.344 -25.156 -4.5 1 72.31 121 ALA B C 1
ATOM 2292 O O . ALA B 1 121 ? -11.219 -24.531 -5.113 1 72.31 121 ALA B O 1
ATOM 2293 N N . ARG B 1 122 ? -9.688 -24.688 -3.482 1 66.38 122 ARG B N 1
ATOM 2294 C CA . ARG B 1 122 ? -9.945 -23.328 -3.004 1 66.38 122 ARG B CA 1
ATOM 2295 C C . ARG B 1 122 ? -9.578 -22.297 -4.062 1 66.38 122 ARG B C 1
ATOM 2297 O O . ARG B 1 122 ? -10.305 -21.328 -4.262 1 66.38 122 ARG B O 1
ATOM 2304 N N . GLU B 1 123 ? -8.445 -22.547 -4.66 1 65.31 123 GLU B N 1
ATOM 2305 C CA . GLU B 1 123 ? -8.008 -21.641 -5.73 1 65.31 123 GLU B CA 1
ATOM 2306 C C . GLU B 1 123 ? -9.016 -21.641 -6.883 1 65.31 123 GLU B C 1
ATOM 2308 O O . GLU B 1 123 ? -9.297 -20.578 -7.457 1 65.31 123 GLU B O 1
ATOM 2313 N N . ALA B 1 124 ? -9.547 -22.906 -7.246 1 67.81 124 ALA B N 1
ATOM 2314 C CA . ALA B 1 124 ? -10.539 -23 -8.312 1 67.81 124 ALA B CA 1
ATOM 2315 C C . ALA B 1 124 ? -11.805 -22.203 -7.961 1 67.81 124 ALA B C 1
ATOM 2317 O O . ALA B 1 124 ? -12.352 -21.5 -8.805 1 67.81 124 ALA B O 1
ATOM 2318 N N . GLN B 1 125 ? -12.219 -22.312 -6.727 1 69.94 125 GLN B N 1
ATOM 2319 C CA . GLN B 1 125 ? -13.391 -21.562 -6.273 1 69.94 125 GLN B CA 1
ATOM 2320 C C . GLN B 1 125 ? -13.133 -20.062 -6.301 1 69.94 125 GLN B C 1
ATOM 2322 O O . GLN B 1 125 ? -13.984 -19.281 -6.734 1 69.94 125 GLN B O 1
ATOM 2327 N N . SER B 1 126 ? -11.922 -19.688 -5.848 1 64.69 126 SER B N 1
ATOM 2328 C CA . SER B 1 126 ? -11.547 -18.266 -5.844 1 64.69 126 SER B CA 1
ATOM 2329 C C . SER B 1 126 ? -11.469 -17.719 -7.262 1 64.69 126 SER B C 1
ATOM 2331 O O . SER B 1 126 ? -11.828 -16.562 -7.5 1 64.69 126 SER B O 1
ATOM 2333 N N . LEU B 1 127 ? -10.984 -18.562 -8.141 1 62.69 127 LEU B N 1
ATOM 2334 C CA . LEU B 1 127 ? -10.898 -18.172 -9.547 1 62.69 127 LEU B CA 1
ATOM 2335 C C . LEU B 1 127 ? -12.289 -17.906 -10.117 1 62.69 127 LEU B C 1
ATOM 2337 O O . LEU B 1 127 ? -12.5 -16.922 -10.82 1 62.69 127 LEU B O 1
ATOM 2341 N N . VAL B 1 128 ? -13.242 -18.859 -9.883 1 70.06 128 VAL B N 1
ATOM 2342 C CA . VAL B 1 128 ? -14.617 -18.688 -10.336 1 70.06 128 VAL B CA 1
ATOM 2343 C C . VAL B 1 128 ? -15.195 -17.391 -9.758 1 70.06 128 VAL B C 1
ATOM 2345 O O . VAL B 1 128 ? -15.805 -16.594 -10.484 1 70.06 128 VAL B O 1
ATOM 2348 N N . GLY B 1 129 ? -14.984 -17.109 -8.461 1 68.88 129 GLY B N 1
ATOM 2349 C CA . GLY B 1 129 ? -15.438 -15.891 -7.816 1 68.88 129 GLY B CA 1
ATOM 2350 C C . GLY B 1 129 ? -14.852 -14.641 -8.438 1 68.88 129 GLY B C 1
ATOM 2351 O O . GLY B 1 129 ? -15.57 -13.672 -8.688 1 68.88 129 GLY B O 1
ATOM 2352 N N . TRP B 1 130 ? -13.57 -14.672 -8.695 1 64 130 TRP B N 1
ATOM 2353 C CA . TRP B 1 130 ? -12.898 -13.531 -9.297 1 64 130 TRP B CA 1
ATOM 2354 C C . TRP B 1 130 ? -13.438 -13.25 -10.695 1 64 130 TRP B C 1
ATOM 2356 O O . TRP B 1 130 ? -13.672 -12.094 -11.062 1 64 130 TRP B O 1
ATOM 2366 N N . THR B 1 131 ? -13.57 -14.375 -11.484 1 66.62 131 THR B N 1
ATOM 2367 C CA . THR B 1 131 ? -14.062 -14.227 -12.852 1 66.62 131 THR B CA 1
ATOM 2368 C C . THR B 1 131 ? -15.43 -13.555 -12.859 1 66.62 131 THR B C 1
ATOM 2370 O O . THR B 1 131 ? -15.672 -12.641 -13.656 1 66.62 131 THR B O 1
ATOM 2373 N N . LYS B 1 132 ? -16.281 -13.953 -11.969 1 77.06 132 LYS B N 1
ATOM 2374 C CA . LYS B 1 132 ? -17.594 -13.344 -11.852 1 77.06 132 LYS B CA 1
ATOM 2375 C C . LYS B 1 132 ? -17.5 -11.891 -11.422 1 77.06 132 LYS B C 1
ATOM 2377 O O . LYS B 1 132 ? -18.109 -11.008 -12.031 1 77.06 132 LYS B O 1
ATOM 2382 N N . THR B 1 133 ? -16.688 -11.641 -10.406 1 68.56 133 THR B N 1
ATOM 2383 C CA . THR B 1 133 ? -16.562 -10.32 -9.797 1 68.56 133 THR B CA 1
ATOM 2384 C C . THR B 1 133 ? -15.938 -9.328 -10.781 1 68.56 133 THR B C 1
ATOM 2386 O O . THR B 1 133 ? -16.328 -8.164 -10.812 1 68.56 133 THR B O 1
ATOM 2389 N N . SER B 1 134 ? -15.031 -9.844 -11.562 1 66.19 134 SER B N 1
ATOM 2390 C CA . SER B 1 134 ? -14.25 -8.938 -12.391 1 66.19 134 SER B CA 1
ATOM 2391 C C . SER B 1 134 ? -14.883 -8.75 -13.766 1 66.19 134 SER B C 1
ATOM 2393 O O . SER B 1 134 ? -14.43 -7.918 -14.555 1 66.19 134 SER B O 1
ATOM 2395 N N . ALA B 1 135 ? -15.953 -9.516 -14.086 1 73.38 135 ALA B N 1
ATOM 2396 C CA . ALA B 1 135 ? -16.547 -9.547 -15.422 1 73.38 135 ALA B CA 1
ATOM 2397 C C . ALA B 1 135 ? -16.859 -8.141 -15.922 1 73.38 135 ALA B C 1
ATOM 2399 O O . ALA B 1 135 ? -16.641 -7.82 -17.094 1 73.38 135 ALA B O 1
ATOM 2400 N N . ASN B 1 136 ? -17.219 -7.207 -15.031 1 72.69 136 ASN B N 1
ATOM 2401 C CA . ASN B 1 136 ? -17.656 -5.887 -15.453 1 72.69 136 ASN B CA 1
ATOM 2402 C C . ASN B 1 136 ? -16.609 -4.824 -15.188 1 72.69 136 ASN B C 1
ATOM 2404 O O . ASN B 1 136 ? -16.859 -3.629 -15.367 1 72.69 136 ASN B O 1
ATOM 2408 N N . ILE B 1 137 ? -15.523 -5.32 -14.664 1 65.31 137 ILE B N 1
ATOM 2409 C CA . ILE B 1 137 ? -14.422 -4.391 -14.438 1 65.31 137 ILE B CA 1
ATOM 2410 C C . ILE B 1 137 ? -13.57 -4.273 -15.703 1 65.31 137 ILE B C 1
ATOM 2412 O O . ILE B 1 137 ? -12.875 -5.215 -16.078 1 65.31 137 ILE B O 1
ATOM 2416 N N . THR B 1 138 ? -13.633 -3.094 -16.375 1 71.62 138 THR B N 1
ATOM 2417 C CA . THR B 1 138 ? -12.938 -2.955 -17.656 1 71.62 138 THR B CA 1
ATOM 2418 C C . THR B 1 138 ? -11.961 -1.785 -17.609 1 71.62 138 THR B C 1
ATOM 2420 O O . THR B 1 138 ? -11.227 -1.545 -18.562 1 71.62 138 THR B O 1
ATOM 2423 N N . THR B 1 139 ? -11.938 -1.006 -16.562 1 72.75 139 THR B N 1
ATOM 2424 C CA . THR B 1 139 ? -11.016 0.115 -16.406 1 72.75 139 THR B CA 1
ATOM 2425 C C . THR B 1 139 ? -10.305 0.051 -15.062 1 72.75 139 THR B C 1
ATOM 2427 O O . THR B 1 139 ? -10.789 -0.587 -14.133 1 72.75 139 THR B O 1
ATOM 2430 N N . MET B 1 140 ? -9.18 0.698 -14.961 1 76.31 140 MET B N 1
ATOM 2431 C CA . MET B 1 140 ? -8.477 0.822 -13.688 1 76.31 140 MET B CA 1
ATOM 2432 C C . MET B 1 140 ? -9.344 1.542 -12.656 1 76.31 140 MET B C 1
ATOM 2434 O O . MET B 1 140 ? -9.273 1.247 -11.461 1 76.31 140 MET B O 1
ATOM 2438 N N . LYS B 1 141 ? -10.078 2.57 -13.102 1 75.56 141 LYS B N 1
ATOM 2439 C CA . LYS B 1 141 ? -10.984 3.266 -12.203 1 75.56 141 LYS B CA 1
ATOM 2440 C C . LYS B 1 141 ? -11.984 2.295 -11.57 1 75.56 141 LYS B C 1
ATOM 2442 O O . LYS B 1 141 ? -12.195 2.324 -10.359 1 75.56 141 LYS B O 1
ATOM 2447 N N . GLN B 1 142 ? -12.633 1.468 -12.352 1 72.56 142 GLN B N 1
ATOM 2448 C CA . GLN B 1 142 ? -13.57 0.475 -11.836 1 72.56 142 GLN B CA 1
ATOM 2449 C C . GLN B 1 142 ? -12.875 -0.497 -10.891 1 72.56 142 GLN B C 1
ATOM 2451 O O . GLN B 1 142 ? -13.461 -0.915 -9.883 1 72.56 142 GLN B O 1
ATOM 2456 N N . MET B 1 143 ? -11.648 -0.934 -11.211 1 73.06 143 MET B N 1
ATOM 2457 C CA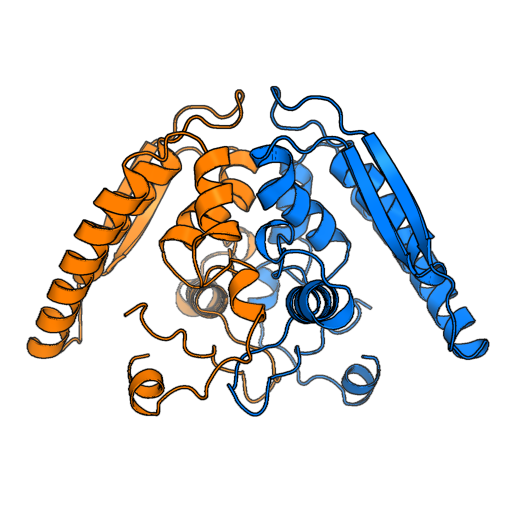 . MET B 1 143 ? -10.852 -1.788 -10.336 1 73.06 143 MET B CA 1
ATOM 2458 C C . MET B 1 143 ? -10.602 -1.106 -9 1 73.06 143 MET B C 1
ATOM 2460 O O . MET B 1 143 ? -10.703 -1.741 -7.945 1 73.06 143 MET B O 1
ATOM 2464 N N . GLN B 1 144 ? -10.219 0.19 -9.055 1 78.94 144 GLN B N 1
ATOM 2465 C CA . GLN B 1 144 ? -10.008 0.985 -7.848 1 78.94 144 GLN B CA 1
ATOM 2466 C C . GLN B 1 144 ? -11.266 1.027 -6.984 1 78.94 144 GLN B C 1
ATOM 2468 O O . GLN B 1 144 ? -11.195 0.86 -5.766 1 78.94 144 GLN B O 1
ATOM 2473 N N . VAL B 1 145 ? -12.398 1.265 -7.59 1 75.62 145 VAL B N 1
ATOM 2474 C CA . VAL B 1 145 ? -13.68 1.296 -6.879 1 75.62 145 VAL B CA 1
ATOM 2475 C C . VAL B 1 145 ? -13.945 -0.066 -6.246 1 75.62 145 VAL B C 1
ATOM 2477 O O . VAL B 1 145 ? -14.273 -0.151 -5.059 1 75.62 145 VAL B O 1
ATOM 2480 N N . PHE B 1 146 ? -13.805 -1.117 -7.02 1 76.88 146 PHE B N 1
ATOM 2481 C CA . PHE B 1 146 ? -14.016 -2.459 -6.488 1 76.88 146 PHE B CA 1
ATOM 2482 C C . PHE B 1 146 ? -13.141 -2.703 -5.266 1 76.88 146 PHE B C 1
ATOM 2484 O O . PHE B 1 146 ? -13.625 -3.143 -4.223 1 76.88 146 PHE B O 1
ATOM 2491 N N . LEU B 1 147 ? -11.852 -2.443 -5.379 1 74.31 147 LEU B N 1
ATOM 2492 C CA . LEU B 1 147 ? -10.883 -2.748 -4.324 1 74.31 147 LEU B CA 1
ATOM 2493 C C . LEU B 1 147 ? -11.172 -1.928 -3.072 1 74.31 147 LEU B C 1
ATOM 2495 O O . LEU B 1 147 ? -11.164 -2.461 -1.96 1 74.31 147 LEU B O 1
ATOM 2499 N N . PHE B 1 148 ? -11.508 -0.632 -3.184 1 82.62 148 PHE B N 1
ATOM 2500 C CA . PHE B 1 148 ? -11.477 0.253 -2.025 1 82.62 148 PHE B CA 1
ATOM 2501 C C . PHE B 1 148 ? -12.891 0.621 -1.593 1 82.62 148 PHE B C 1
ATOM 2503 O O . PHE B 1 148 ? -13.086 1.269 -0.562 1 82.62 148 PHE B O 1
ATOM 2510 N N . SER B 1 149 ? -13.891 0.171 -2.334 1 78.94 149 SER B N 1
ATOM 2511 C CA . SER B 1 149 ? -15.266 0.402 -1.901 1 78.94 149 SER B CA 1
ATOM 2512 C C . SER B 1 149 ? -15.992 -0.914 -1.642 1 78.94 149 SER B C 1
ATOM 2514 O O . SER B 1 149 ? -16.922 -0.969 -0.829 1 78.94 149 SER B O 1
ATOM 2516 N N . ASP B 1 150 ? -15.586 -2.006 -2.328 1 77.25 150 ASP B N 1
ATOM 2517 C CA . ASP B 1 150 ? -16.375 -3.238 -2.26 1 77.25 150 ASP B CA 1
ATOM 2518 C C . ASP B 1 150 ? -15.578 -4.348 -1.571 1 77.25 150 ASP B C 1
ATOM 2520 O O . ASP B 1 150 ? -16.141 -5.133 -0.801 1 77.25 150 ASP B O 1
ATOM 2524 N N . HIS B 1 151 ? -14.359 -4.457 -1.861 1 76.88 151 HIS B N 1
ATOM 2525 C CA . HIS B 1 151 ? -13.5 -5.512 -1.331 1 76.88 151 HIS B CA 1
ATOM 2526 C C . HIS B 1 151 ? -13.234 -5.309 0.157 1 76.88 151 HIS B C 1
ATOM 2528 O O . HIS B 1 151 ? -12.562 -4.352 0.544 1 76.88 151 HIS B O 1
ATOM 2534 N N . MET B 1 152 ? -13.586 -6.195 0.965 1 77.19 152 MET B N 1
ATOM 2535 C CA . MET B 1 152 ? -13.68 -5.996 2.408 1 77.19 152 MET B CA 1
ATOM 2536 C C . MET B 1 152 ? -12.305 -5.996 3.055 1 77.19 152 MET B C 1
ATOM 2538 O O . MET B 1 152 ? -12.156 -5.594 4.211 1 77.19 152 MET B O 1
ATOM 2542 N N . ALA B 1 153 ? -11.312 -6.375 2.289 1 73.81 153 ALA B N 1
ATOM 2543 C CA . ALA B 1 153 ? -9.953 -6.27 2.83 1 73.81 153 ALA B CA 1
ATOM 2544 C C . ALA B 1 153 ? -9.477 -4.82 2.82 1 73.81 153 ALA B C 1
ATOM 2546 O O . ALA B 1 153 ? -8.594 -4.449 3.594 1 73.81 153 ALA B O 1
ATOM 2547 N N . TYR B 1 154 ? -10.148 -3.975 1.945 1 77.75 154 TYR B N 1
ATOM 2548 C CA . TYR B 1 154 ? -9.586 -2.646 1.729 1 77.75 154 TYR B CA 1
ATOM 2549 C C . TYR B 1 154 ? -10.648 -1.568 1.888 1 77.75 154 TYR B C 1
ATOM 2551 O O . TYR B 1 154 ? -10.336 -0.407 2.156 1 77.75 154 TYR B O 1
ATOM 2559 N N . ALA B 1 155 ? -11.898 -1.966 1.69 1 71.5 155 ALA B N 1
ATOM 2560 C CA . ALA B 1 155 ? -12.992 -1.001 1.779 1 71.5 155 ALA B CA 1
ATOM 2561 C C . ALA B 1 155 ? -13.172 -0.508 3.211 1 71.5 155 ALA B C 1
ATOM 2563 O O . ALA B 1 155 ? -13.156 -1.303 4.156 1 71.5 155 ALA B O 1
ATOM 2564 N N . SER B 1 156 ? -13.406 0.738 3.391 1 82.06 156 SER B N 1
ATOM 2565 C CA . SER B 1 156 ? -13.547 1.328 4.719 1 82.06 156 SER B CA 1
ATOM 2566 C C . SER B 1 156 ? -14.82 0.856 5.402 1 82.06 156 SER B C 1
ATOM 2568 O O . SER B 1 156 ? -14.969 0.99 6.621 1 82.06 156 SER B O 1
ATOM 2570 N N . LYS B 1 157 ? -15.75 0.32 4.68 1 76.44 157 LYS B N 1
ATOM 2571 C CA . LYS B 1 157 ? -16.969 -0.24 5.27 1 76.44 157 LYS B CA 1
ATOM 2572 C C . LYS B 1 157 ? -16.625 -1.309 6.305 1 76.44 157 LYS B C 1
ATOM 2574 O O . LYS B 1 157 ? -17.422 -1.582 7.207 1 76.44 157 LYS B O 1
ATOM 2579 N N . ARG B 1 158 ? -15.477 -1.928 6.141 1 78.81 158 ARG B N 1
ATOM 2580 C CA . ARG B 1 158 ? -15.078 -2.951 7.102 1 78.81 158 ARG B CA 1
ATOM 2581 C C . ARG B 1 158 ? -14.914 -2.357 8.492 1 78.81 158 ARG B C 1
ATOM 2583 O O . ARG B 1 158 ? -14.883 -3.09 9.484 1 78.81 158 ARG B O 1
ATOM 2590 N N . LEU B 1 159 ? -14.844 -1.026 8.625 1 81.31 159 LEU B N 1
ATOM 2591 C CA . LEU B 1 159 ? -14.523 -0.355 9.875 1 81.31 159 LEU B CA 1
ATOM 2592 C C . LEU B 1 159 ? -15.797 0.056 10.609 1 81.31 159 LEU B C 1
ATOM 2594 O O . LEU B 1 159 ? -15.734 0.635 11.695 1 81.31 159 LEU B O 1
ATOM 2598 N N . VAL B 1 160 ? -16.922 -0.165 10.008 1 76.44 160 VAL B N 1
ATOM 2599 C CA . VAL B 1 160 ? -18.188 0.181 10.656 1 76.44 160 VAL B CA 1
ATOM 2600 C C . VAL B 1 160 ? -18.312 -0.589 11.969 1 76.44 160 VAL B C 1
ATOM 2602 O O . VAL B 1 160 ? -18.859 -0.072 12.953 1 76.44 160 VAL B O 1
ATOM 2605 N N . LYS B 1 161 ? -17.703 -1.837 12.008 1 76.25 161 LYS B N 1
ATOM 2606 C CA . LYS B 1 161 ? -17.672 -2.668 13.211 1 76.25 161 LYS B CA 1
ATOM 2607 C C . LYS B 1 161 ? -16.25 -3.125 13.523 1 76.25 161 LYS B C 1
ATOM 2609 O O . LYS B 1 161 ? -15.383 -3.129 12.648 1 76.25 161 LYS B O 1
ATOM 2614 N N . ASP B 1 162 ? -16.078 -3.434 14.797 1 78.75 162 ASP B N 1
ATOM 2615 C CA . ASP B 1 162 ? -14.773 -3.947 15.195 1 78.75 162 ASP B CA 1
ATOM 2616 C C . ASP B 1 162 ? -14.508 -5.316 14.578 1 78.75 162 ASP B C 1
ATOM 2618 O O . ASP B 1 162 ? -15.438 -6.086 14.336 1 78.75 162 ASP B O 1
ATOM 2622 N N . ARG B 1 163 ? -13.234 -5.465 14.211 1 73.62 163 ARG B N 1
ATOM 2623 C CA . ARG B 1 163 ? -12.828 -6.789 13.75 1 73.62 163 ARG B CA 1
ATOM 2624 C C . ARG B 1 163 ? -12.992 -7.824 14.852 1 73.62 163 ARG B C 1
ATOM 2626 O O . ARG B 1 163 ? -12.672 -7.555 16.016 1 73.62 163 ARG B O 1
ATOM 2633 N N . GLU B 1 164 ? -13.555 -8.898 14.5 1 72.69 164 GLU B N 1
ATOM 2634 C CA . GLU B 1 164 ? -13.664 -10.008 15.445 1 72.69 164 GLU B CA 1
ATOM 2635 C C . GLU B 1 164 ? -12.328 -10.719 15.625 1 72.69 164 GLU B C 1
ATOM 2637 O O . GLU B 1 164 ? -11.461 -10.648 14.75 1 72.69 164 GLU B O 1
ATOM 2642 N N . PRO B 1 165 ? -12.172 -11.344 16.781 1 74.31 165 PRO B N 1
ATOM 2643 C CA . PRO B 1 165 ? -10.953 -12.141 16.969 1 74.31 165 PRO B CA 1
ATOM 2644 C C . PRO B 1 165 ? -10.773 -13.203 15.891 1 74.31 165 PRO B C 1
ATOM 2646 O O . PRO B 1 165 ? -11.758 -13.805 15.445 1 74.31 165 PRO B O 1
ATOM 2649 N N . VAL B 1 166 ? -9.594 -13.273 15.453 1 70.75 166 VAL B N 1
ATOM 2650 C CA . VAL B 1 166 ? -9.281 -14.289 14.453 1 70.75 166 VAL B CA 1
ATOM 2651 C C . VAL B 1 166 ? -9.383 -15.68 15.086 1 70.75 166 VAL B C 1
ATOM 2653 O O . VAL B 1 166 ? -8.891 -15.898 16.188 1 70.75 166 VAL B O 1
ATOM 2656 N N . SER B 1 167 ? -10.156 -16.453 14.43 1 69.5 167 SER B N 1
ATOM 2657 C CA . SER B 1 167 ? -10.273 -17.828 14.93 1 69.5 167 SER B CA 1
ATOM 2658 C C . SER B 1 167 ? -8.922 -18.531 14.922 1 69.5 167 SER B C 1
ATOM 2660 O O . SER B 1 167 ? -8.07 -18.234 14.086 1 69.5 167 SER B O 1
ATOM 2662 N N . PRO B 1 168 ? -8.711 -19.312 15.922 1 67.44 168 PRO B N 1
ATOM 2663 C CA . PRO B 1 168 ? -7.473 -20.094 15.961 1 67.44 168 PRO B CA 1
ATOM 2664 C C . PRO B 1 168 ? -7.207 -20.844 14.664 1 67.44 168 PRO B C 1
ATOM 2666 O O . PRO B 1 168 ? -6.051 -20.984 14.25 1 67.44 168 PRO B O 1
ATOM 2669 N N . GLU B 1 169 ? -8.211 -21.312 14.039 1 57.25 169 GLU B N 1
ATOM 2670 C CA . GLU B 1 169 ? -8.078 -22.078 12.797 1 57.25 169 GLU B CA 1
ATOM 2671 C C . GLU B 1 169 ? -7.492 -21.203 11.68 1 57.25 169 GLU B C 1
ATOM 2673 O O . GLU B 1 169 ? -6.676 -21.672 10.883 1 57.25 169 GLU B O 1
ATOM 2678 N N . ALA B 1 170 ? -7.949 -20.016 11.719 1 58.66 170 ALA B N 1
ATOM 2679 C CA . ALA B 1 170 ? -7.492 -19.078 10.695 1 58.66 170 ALA B CA 1
ATOM 2680 C C . ALA B 1 170 ? -6.012 -18.75 10.867 1 58.66 170 ALA B C 1
ATOM 2682 O O . ALA B 1 170 ? -5.297 -18.531 9.891 1 58.66 170 ALA B O 1
ATOM 2683 N N . LEU B 1 171 ? -5.547 -18.781 12.086 1 60.41 171 LEU B N 1
ATOM 2684 C CA . LEU B 1 171 ? -4.16 -18.469 12.414 1 60.41 171 LEU B CA 1
ATOM 2685 C C . LEU B 1 171 ? -3.227 -19.578 11.945 1 60.41 171 LEU B C 1
ATOM 2687 O O . LEU B 1 171 ? -2.055 -19.328 11.656 1 60.41 171 LEU B O 1
ATOM 2691 N N . MET B 1 172 ? -3.77 -20.766 11.789 1 51.81 172 MET B N 1
ATOM 2692 C CA . MET B 1 172 ? -2.957 -21.922 11.414 1 51.81 172 MET B CA 1
ATOM 2693 C C . MET B 1 172 ? -2.83 -22.031 9.898 1 51.81 172 MET B C 1
ATOM 2695 O O . MET B 1 172 ? -1.987 -22.781 9.391 1 51.81 172 MET B O 1
ATOM 2699 N N . SER B 1 173 ? -3.633 -21.344 9.211 1 45.75 173 SER B N 1
ATOM 2700 C CA . SER B 1 173 ? -3.643 -21.547 7.762 1 45.75 173 SER B CA 1
ATOM 2701 C C . SER B 1 173 ? -2.447 -20.875 7.098 1 45.75 173 SER B C 1
ATOM 2703 O O . SER B 1 173 ? -2.195 -21.078 5.91 1 45.75 173 SER B O 1
ATOM 2705 N N . TYR B 1 174 ? -1.838 -19.969 7.828 1 45.03 174 TYR B N 1
ATOM 2706 C CA . TYR B 1 174 ? -0.669 -19.375 7.188 1 45.03 174 TYR B CA 1
ATOM 2707 C C . TYR B 1 174 ? 0.615 -20.031 7.688 1 45.03 174 TYR B C 1
ATOM 2709 O O . TYR B 1 174 ? 0.711 -20.422 8.859 1 45.03 174 TYR B O 1
#

Secondary structure (DSSP, 8-state):
-----PPPPB-TTT--B--HHHHHHHHHHHTT---GGG-------SSHHHHHHHHIIIIIHHHT--EEEEEEEGGGHHHHHHHHHHHHHSB-STTS---EEEEEEEP-TT--HHHHHHHHHHHHHHHHHHHHHHTT--BHHHHHHIIIII-TTT-GGGGGSPPPPPPHHHHHT-/-----PPPPB-TTT--B--HHHHHHHHHHHTT---GGG-------SSHHHHHHHIIIIIIHHHT--EEEEEEEGGGHHHHHHHHHHHHHSB-STT----EEEEEEEP-TT--HHHHHHHHHHHHHHHHHHHHHHTT--BHHHHHHIIIII-TTT-GGGGGSPPPPPPHHHHHT-

InterPro domains:
  IPR003848 Domain of unknown function DUF218 [PF02698] (14-102)
  IPR003848 Domain of unknown function DUF218 [cd06259] (11-88)
  IPR014729 Rossmann-like alpha/beta/alpha sandwich fold [G3DSA:3.40.50.620] (5-98)
  IPR051599 Cell Envelope Integrity and Synthesis Associated Protein [PTHR30336] (18-94)

Radius of gyration: 20.67 Å; Cα contacts (8 Å, |Δi|>4): 491; chains: 2; bounding box: 43×59×49 Å

Sequence (348 aa):
MAKALTPMPVDPVSGFQVTEAEATARSLIREFGVAAEDVFEEGWSLDTVANAYLLRAIHTDVAGWRTLIVVNNAFHMPRTRAIFEKVFSLQPLPEAGEYSVSFVEVPDEGLEPEVLAARTAREAQSLVGWTKTSANITTMKQMQVFLFSDHMAYASKRLVKDREPVSPEALMSYMAKALTPMPVDPVSGFQVTEAEATARSLIREFGVAAEDVFEEGWSLDTVANAYLLRAIHTDVAGWRTLIVVNNAFHMPRTRAIFEKVFSLQPLPEAGEYSVSFVEVPDEGLEPEVLAARTAREAQSLVGWTKTSANITTMKQMQVFLFSDHMAYASKRLVKDREPVSPEALMSY

Organism: Polarella glacialis (NCBI:txid89957)

Nearest PDB structures (foldseek):
  4raq-assembly1_C  TM=5.760E-01  e=9.146E+00  Homo sapiens
  5ipf-assembly1_B  TM=5.242E-01  e=4.634E+00  Schistosoma mansoni
  4ran-assembly1_A  TM=5.161E-01  e=6.632E+00  Homo sapiens
  5ipf-assembly1_D  TM=4.030E-01  e=3.238E+00  Schistosoma mansoni

pLDDT: mean 72.14, std 12.43, range [25.7, 92.62]

Foldseek 3Di:
DPQPQDAADADPVPRHGQAPQNVVLCCCCPVVVPDNVVRDGDGPDSDLLVVLLCCVVVPCQVVLPQEEEAEDAPLQQVQNVLNNCQNQQACDDPVRDHHHYHYDHDYPPPDDPVRSVVSSVVSVVVSVVCCVVCVPPRHSVSSVCCVACPNCVHDCVVVVDDDDDDDPVSVPVD/DPQPQDAADADPVPRHGDAPQNVVLCCCCPVVVPDNVVRDGDGPDSDLLVVLLCCVVVPCQVPVPQEEEAEEAPLQVLQNVLNNCLNQQADPDVVRDHHHYHYDHDYPPPDDPVRSVVSSVVSVVVSVVCCVVCVPPRHSVSSVCCVAPPNCVHDCVVVVDDDDDDDPVSVPVD